Protein AF-A0A2E4EBT2-F1 (afdb_monomer_lite)

Secondary structure (DSSP, 8-state):
--HHHHHHHHHHHHGGGGSSSS---HHHHHHHHHHHHHHHH-S---SSS-HHHHHHHHH--S--HHHHHHHHHTTSEEEEEEEEETTEEEE-----HHHHHHHHHHHHHHHHHHHHS-TTSHHHHHHS--EE-TTT--EEE-HHHHEEEEEEE-TT----GGG----HHHHHHHHHHT-S---HHHHHHHHHHHHHHHHT-

Radius of gyration: 21.08 Å; chains: 1; bounding box: 57×32×61 Å

Sequence (201 aa):
MENTSMEMELQQQISVLKTGATPLNDDDFNTVFELFKERINTRDIEGSLLIPHSLRRHSQLDDVTHIMESLLEHGFIRFEWVFWDNDDAIPFEDLEEEDEVYLVEQMNKSESAVKEYERYTDEYEEHCGRIYHPETGTEGFDPLEHLGKQYYFTDKLKMDLQHVKPTSYDKEQAMRELFPAELMPEVEKRAREIAMERLGL

pLDDT: mean 80.11, std 11.7, range [43.94, 95.25]

Structure (mmCIF, N/CA/C/O backbone):
data_AF-A0A2E4EBT2-F1
#
_entry.id   AF-A0A2E4EBT2-F1
#
loop_
_atom_site.group_PDB
_atom_site.id
_atom_site.type_symbol
_atom_site.label_atom_id
_atom_site.label_alt_id
_atom_site.label_comp_id
_atom_site.label_asym_id
_atom_site.label_entity_id
_atom_site.label_seq_id
_atom_site.pdbx_PDB_ins_code
_atom_site.Cartn_x
_atom_site.Cartn_y
_atom_site.Cartn_z
_atom_site.occupancy
_atom_site.B_iso_or_equiv
_atom_site.auth_seq_id
_atom_site.auth_comp_id
_atom_site.auth_asym_id
_atom_site.auth_atom_id
_atom_site.pdbx_PDB_model_num
ATOM 1 N N . MET A 1 1 ? -6.615 5.075 31.970 1.00 47.34 1 MET A N 1
ATOM 2 C CA . MET A 1 1 ? -6.270 3.640 31.872 1.00 47.34 1 MET A CA 1
ATOM 3 C C . MET A 1 1 ? -6.802 2.989 30.588 1.00 47.34 1 MET A C 1
ATOM 5 O O . MET A 1 1 ? -6.526 1.823 30.378 1.00 47.34 1 MET A O 1
ATOM 9 N N . GLU A 1 2 ? -7.485 3.719 29.694 1.00 53.38 2 GLU A N 1
ATOM 10 C CA . GLU A 1 2 ? -8.094 3.156 28.470 1.00 53.38 2 GLU A CA 1
ATOM 11 C C . GLU A 1 2 ? -7.119 3.015 27.286 1.00 53.38 2 GLU A C 1
ATOM 13 O O . GLU A 1 2 ? -7.247 2.083 26.502 1.00 53.38 2 GLU A O 1
ATOM 18 N N . ASN A 1 3 ? -6.098 3.877 27.189 1.00 58.72 3 ASN A N 1
ATOM 19 C CA . ASN A 1 3 ? -5.157 3.878 26.056 1.00 58.72 3 ASN A CA 1
ATOM 20 C C . ASN A 1 3 ? -4.323 2.581 25.961 1.00 58.72 3 ASN A C 1
ATOM 22 O O . ASN A 1 3 ? -3.985 2.131 24.875 1.00 58.72 3 ASN A O 1
ATOM 26 N N . THR A 1 4 ? -4.045 1.945 27.102 1.00 63.25 4 THR A N 1
ATOM 27 C CA . THR A 1 4 ? -3.249 0.710 27.188 1.00 63.25 4 THR A CA 1
ATOM 28 C C . THR A 1 4 ? -3.999 -0.517 26.657 1.00 63.25 4 THR A C 1
ATOM 30 O O . THR A 1 4 ? -3.367 -1.441 26.159 1.00 63.25 4 THR A O 1
ATOM 33 N N . SER A 1 5 ? -5.338 -0.529 26.730 1.00 75.88 5 SER A N 1
ATOM 34 C CA . SER A 1 5 ? -6.150 -1.652 26.234 1.00 75.88 5 SER A CA 1
ATOM 35 C C . SER A 1 5 ? -6.142 -1.709 24.706 1.00 75.88 5 SER A C 1
ATOM 37 O O . SER A 1 5 ? -5.887 -2.760 24.129 1.00 75.88 5 SER A O 1
ATOM 39 N N . MET A 1 6 ? -6.339 -0.554 24.065 1.00 76.69 6 MET A N 1
ATOM 40 C CA . MET A 1 6 ? -6.307 -0.405 22.608 1.00 76.69 6 MET A CA 1
ATOM 41 C C . MET A 1 6 ? -4.926 -0.745 22.030 1.00 76.69 6 MET A C 1
ATOM 43 O O . MET A 1 6 ? -4.826 -1.448 21.030 1.00 76.69 6 MET A O 1
ATOM 47 N N . GLU A 1 7 ? -3.849 -0.267 22.661 1.00 81.31 7 GLU A N 1
ATOM 48 C CA . GLU A 1 7 ? -2.482 -0.549 22.208 1.00 81.31 7 GLU A CA 1
ATOM 49 C C . GLU A 1 7 ? -2.146 -2.043 22.286 1.00 81.31 7 GLU A C 1
ATOM 51 O O . GLU A 1 7 ? -1.572 -2.584 21.344 1.00 81.31 7 GLU A O 1
ATOM 56 N N . MET A 1 8 ? -2.544 -2.726 23.364 1.00 81.88 8 MET A N 1
ATOM 57 C CA . MET A 1 8 ? -2.362 -4.175 23.486 1.00 81.88 8 MET A CA 1
ATOM 58 C C . MET A 1 8 ? -3.153 -4.955 22.432 1.00 81.88 8 MET A C 1
ATOM 60 O O . MET A 1 8 ? -2.625 -5.899 21.846 1.00 81.88 8 MET A O 1
ATOM 64 N N . GLU A 1 9 ? -4.405 -4.569 22.186 1.00 83.81 9 GLU A N 1
ATOM 65 C CA . GLU A 1 9 ? -5.257 -5.219 21.191 1.00 83.81 9 GLU A CA 1
ATOM 66 C C . GLU A 1 9 ? -4.687 -5.055 19.777 1.00 83.81 9 GLU A C 1
ATOM 68 O O . GLU A 1 9 ? -4.570 -6.034 19.036 1.00 83.81 9 GLU A O 1
ATOM 73 N N . LEU A 1 10 ? -4.239 -3.846 19.430 1.00 85.75 10 LEU A N 1
ATOM 74 C CA . LEU A 1 10 ? -3.582 -3.588 18.155 1.00 85.75 10 LEU A CA 1
ATOM 75 C C . LEU A 1 10 ? -2.286 -4.400 18.019 1.00 85.75 10 LEU A C 1
ATOM 77 O O . LEU A 1 10 ? -2.116 -5.079 17.008 1.00 85.75 10 LEU A O 1
ATOM 81 N N . GLN A 1 11 ? -1.410 -4.398 19.035 1.00 89.06 11 GLN A N 1
ATOM 82 C CA . GLN A 1 11 ? -0.178 -5.205 19.030 1.00 89.06 11 GLN A CA 1
ATOM 83 C C . GLN A 1 11 ? -0.468 -6.687 18.796 1.00 89.06 11 GLN A C 1
ATOM 85 O O . GLN A 1 11 ? 0.248 -7.345 18.040 1.00 89.06 11 GLN A O 1
ATOM 90 N N . GLN A 1 12 ? -1.519 -7.217 19.424 1.00 87.94 12 GLN A N 1
ATOM 91 C CA . GLN A 1 12 ? -1.914 -8.607 19.252 1.00 87.94 12 GLN A CA 1
ATOM 92 C C . GLN A 1 12 ? -2.385 -8.889 17.821 1.00 87.94 12 GLN A C 1
ATOM 94 O O . GLN A 1 12 ? -1.989 -9.904 17.248 1.00 87.94 12 GLN A O 1
ATOM 99 N N . GLN A 1 13 ? -3.176 -7.997 17.223 1.00 87.12 13 GLN A N 1
ATOM 100 C CA . GLN A 1 13 ? -3.674 -8.171 15.857 1.00 87.12 13 GLN A CA 1
ATOM 101 C C . GLN A 1 13 ? -2.565 -8.132 14.809 1.00 87.12 13 GLN A C 1
ATOM 103 O O . GLN A 1 13 ? -2.537 -8.981 13.919 1.00 87.12 13 GLN A O 1
ATOM 108 N N . ILE A 1 14 ? -1.624 -7.194 14.933 1.00 91.25 14 ILE A N 1
ATOM 109 C CA . ILE A 1 14 ? -0.523 -7.071 13.971 1.00 91.25 14 ILE A CA 1
ATOM 110 C C . ILE A 1 14 ? 0.642 -8.025 14.267 1.00 91.25 14 ILE A C 1
ATOM 112 O O . ILE A 1 14 ? 1.557 -8.123 13.458 1.00 91.25 14 ILE A O 1
ATOM 116 N N . SER A 1 15 ? 0.620 -8.765 15.386 1.00 92.38 15 SER A N 1
ATOM 117 C CA . SER A 1 15 ? 1.700 -9.688 15.789 1.00 92.38 15 SER A CA 1
ATOM 118 C C . SER A 1 15 ? 2.066 -10.727 14.723 1.00 92.38 15 SER A C 1
ATOM 120 O O . SER A 1 15 ? 3.213 -11.170 14.665 1.00 92.38 15 SER A O 1
ATOM 122 N N . VAL A 1 16 ? 1.117 -11.064 13.844 1.00 91.25 16 VAL A N 1
ATOM 123 C CA . VAL A 1 16 ? 1.317 -11.962 12.698 1.00 91.25 16 VAL A CA 1
ATOM 124 C C . VAL A 1 16 ? 2.401 -11.471 11.736 1.00 91.25 16 VAL A C 1
ATOM 126 O O . VAL A 1 16 ? 3.077 -12.303 11.139 1.00 91.25 16 VAL A O 1
ATOM 129 N N . LEU A 1 17 ? 2.652 -10.157 11.670 1.00 92.56 17 LEU A N 1
ATOM 130 C CA . LEU A 1 17 ? 3.712 -9.555 10.853 1.00 92.56 17 LEU A CA 1
ATOM 131 C C . LEU A 1 17 ? 5.121 -9.976 11.290 1.00 92.56 17 LEU A C 1
ATOM 133 O O . LEU A 1 17 ? 6.067 -9.832 10.528 1.00 92.56 17 LEU A O 1
ATOM 137 N N . LYS A 1 18 ? 5.293 -10.532 12.496 1.00 92.94 18 LYS A N 1
ATOM 138 C CA . LYS A 1 18 ? 6.572 -11.120 12.940 1.00 92.94 18 LYS A CA 1
ATOM 139 C C . LYS A 1 18 ? 6.800 -12.540 12.403 1.00 92.94 18 LYS A C 1
ATOM 141 O O . LYS A 1 18 ? 7.768 -13.200 12.777 1.00 92.94 18 LYS A O 1
ATOM 146 N N . THR A 1 19 ? 5.887 -13.045 11.578 1.00 90.94 19 THR A N 1
ATOM 147 C CA . THR A 1 19 ? 5.890 -14.403 11.020 1.00 90.94 19 THR A CA 1
ATOM 148 C C . THR A 1 19 ? 5.565 -14.364 9.523 1.00 90.94 19 THR A C 1
ATOM 150 O O . THR A 1 19 ? 5.190 -13.316 9.006 1.00 90.94 19 THR A O 1
ATOM 153 N N . GLY A 1 20 ? 5.688 -15.497 8.827 1.00 89.06 20 GLY A N 1
ATOM 154 C CA . GLY A 1 20 ? 5.394 -15.600 7.392 1.00 89.06 20 GLY A CA 1
ATOM 155 C C . GLY A 1 20 ? 6.644 -15.684 6.517 1.00 89.06 20 GLY A C 1
ATOM 156 O O . GLY A 1 20 ? 7.732 -15.998 7.011 1.00 89.06 20 GLY A O 1
ATOM 157 N N . ALA A 1 21 ? 6.468 -15.448 5.219 1.00 88.94 21 ALA A N 1
ATOM 158 C CA . ALA A 1 21 ? 7.537 -15.405 4.224 1.00 88.94 21 ALA A CA 1
ATOM 159 C C . ALA A 1 21 ? 8.371 -14.119 4.340 1.00 88.94 21 ALA A C 1
ATOM 161 O O . ALA A 1 21 ? 9.585 -14.161 4.135 1.00 88.94 21 ALA A O 1
ATOM 162 N N . THR A 1 22 ? 7.740 -13.014 4.742 1.00 90.12 22 THR A N 1
ATOM 163 C CA . THR A 1 22 ? 8.361 -11.693 4.926 1.00 90.12 22 THR A CA 1
ATOM 164 C C . THR A 1 22 ? 8.169 -11.173 6.362 1.00 90.12 22 THR A C 1
ATOM 166 O O . THR A 1 22 ? 7.411 -10.235 6.615 1.00 90.12 22 THR A O 1
ATOM 169 N N . PRO A 1 23 ? 8.825 -11.786 7.369 1.00 93.75 23 PRO A N 1
ATOM 170 C CA . PRO A 1 23 ? 8.670 -11.370 8.759 1.00 93.75 23 PRO A CA 1
ATOM 171 C C . PRO A 1 23 ? 9.358 -10.023 9.034 1.00 93.75 23 PRO A C 1
ATOM 173 O O . PRO A 1 23 ? 10.476 -9.767 8.577 1.00 93.75 23 PRO A O 1
ATOM 176 N N . LEU A 1 24 ? 8.717 -9.183 9.843 1.00 94.25 24 LEU A N 1
ATOM 177 C CA . LEU A 1 24 ? 9.268 -7.914 10.314 1.00 94.25 24 LEU A CA 1
ATOM 178 C C . LEU A 1 24 ? 10.167 -8.111 11.536 1.00 94.25 24 LEU A C 1
ATOM 180 O O . LEU A 1 24 ? 9.849 -8.879 12.451 1.00 94.25 24 LEU A O 1
ATOM 184 N N . ASN A 1 25 ? 11.275 -7.368 11.569 1.00 93.50 25 ASN A N 1
ATOM 185 C CA . ASN A 1 25 ? 12.066 -7.201 12.786 1.00 93.50 25 ASN A CA 1
ATOM 186 C C . ASN A 1 25 ? 11.331 -6.276 13.782 1.00 93.50 25 ASN A C 1
ATOM 188 O O . ASN A 1 25 ? 10.272 -5.725 13.480 1.00 93.50 25 ASN A O 1
ATOM 192 N N . ASP A 1 26 ? 11.875 -6.116 14.990 1.00 92.94 26 ASP A N 1
ATOM 193 C CA . ASP A 1 26 ? 11.212 -5.325 16.031 1.00 92.94 26 ASP A CA 1
ATOM 194 C C . ASP A 1 26 ? 11.074 -3.832 15.673 1.00 92.94 26 ASP A C 1
ATOM 196 O O . ASP A 1 26 ? 10.065 -3.224 16.028 1.00 92.94 26 ASP A O 1
ATOM 200 N N . ASP A 1 27 ? 12.024 -3.249 14.940 1.00 90.88 27 ASP A N 1
ATOM 201 C CA . ASP A 1 27 ? 11.998 -1.830 14.560 1.00 90.88 27 ASP A CA 1
ATOM 202 C C . ASP A 1 27 ? 10.959 -1.557 13.457 1.00 90.88 27 ASP A C 1
ATOM 204 O O . ASP A 1 27 ? 10.141 -0.636 13.570 1.00 90.88 27 ASP A O 1
ATOM 208 N N . ASP A 1 28 ? 10.915 -2.412 12.436 1.00 92.12 28 ASP A N 1
ATOM 209 C CA . ASP A 1 28 ? 9.912 -2.372 11.367 1.00 92.12 28 ASP A CA 1
ATOM 210 C C . ASP A 1 28 ? 8.509 -2.621 11.927 1.00 92.12 28 ASP A C 1
ATOM 212 O O . ASP A 1 28 ? 7.547 -1.927 11.589 1.00 92.12 28 ASP A O 1
ATOM 216 N N . PHE A 1 29 ? 8.388 -3.576 12.851 1.00 93.62 29 PHE A N 1
ATOM 217 C CA . PHE A 1 29 ? 7.137 -3.848 13.545 1.00 93.62 29 PHE A CA 1
ATOM 218 C C . PHE A 1 29 ? 6.651 -2.631 14.340 1.00 93.62 29 PHE A C 1
ATOM 220 O O . PHE A 1 29 ? 5.472 -2.284 14.276 1.00 93.62 29 PHE A O 1
ATOM 227 N N . ASN A 1 30 ? 7.544 -1.961 15.074 1.00 91.12 30 ASN A N 1
ATOM 228 C CA . ASN A 1 30 ? 7.201 -0.756 15.831 1.00 91.12 30 ASN A CA 1
ATOM 229 C C . ASN A 1 30 ? 6.808 0.406 14.905 1.00 91.12 30 ASN A C 1
ATOM 231 O O . ASN A 1 30 ? 5.867 1.135 15.214 1.00 91.12 30 ASN A O 1
ATOM 235 N N . THR A 1 31 ? 7.462 0.540 13.749 1.00 89.62 31 THR A N 1
ATOM 236 C CA . THR A 1 31 ? 7.084 1.510 12.706 1.00 89.62 31 THR A CA 1
ATOM 237 C C . THR A 1 31 ? 5.648 1.273 12.241 1.00 89.62 31 THR A C 1
ATOM 239 O O . THR A 1 31 ? 4.830 2.194 12.212 1.00 89.62 31 THR A O 1
ATOM 242 N N . VAL A 1 32 ? 5.320 0.024 11.908 1.00 90.06 32 VAL A N 1
ATOM 243 C CA . VAL A 1 32 ? 3.972 -0.362 11.482 1.00 90.06 32 VAL A CA 1
ATOM 244 C C . VAL A 1 32 ? 2.952 -0.125 12.596 1.00 90.06 32 VAL A C 1
ATOM 246 O O . VAL A 1 32 ? 1.864 0.394 12.343 1.00 90.06 32 VAL A O 1
ATOM 249 N N . PHE A 1 33 ? 3.303 -0.456 13.837 1.00 90.19 33 PHE A N 1
ATOM 250 C CA . PHE A 1 33 ? 2.456 -0.210 14.997 1.00 90.19 33 PHE A CA 1
ATOM 251 C C . PHE A 1 33 ? 2.110 1.275 15.157 1.00 90.19 33 PHE A C 1
ATOM 253 O O . PHE A 1 33 ? 0.936 1.611 15.326 1.00 90.19 33 PHE A O 1
ATOM 260 N N . GLU A 1 34 ? 3.095 2.169 15.050 1.00 86.44 34 GLU A N 1
ATOM 261 C CA . GLU A 1 34 ? 2.860 3.613 15.137 1.00 86.44 34 GLU A CA 1
ATOM 262 C C . GLU A 1 34 ? 2.051 4.144 13.946 1.00 86.44 34 GLU A C 1
ATOM 264 O O . GLU A 1 34 ? 1.144 4.952 14.153 1.00 86.44 34 GLU A O 1
ATOM 269 N N . LEU A 1 35 ? 2.266 3.627 12.730 1.00 85.44 35 LEU A N 1
ATOM 270 C CA . LEU A 1 35 ? 1.431 3.959 11.570 1.00 85.44 35 LEU A CA 1
ATOM 271 C C . LEU A 1 35 ? -0.041 3.587 11.800 1.00 85.44 35 LEU A C 1
ATOM 273 O O . LEU A 1 35 ? -0.938 4.394 11.548 1.00 85.44 35 LEU A O 1
ATOM 277 N N . PHE A 1 36 ? -0.315 2.375 12.287 1.00 83.81 36 PHE A N 1
ATOM 278 C CA . PHE A 1 36 ? -1.688 1.949 12.559 1.00 83.81 36 PHE A CA 1
ATOM 279 C C . PHE A 1 36 ? -2.313 2.717 13.724 1.00 83.81 36 PHE A C 1
ATOM 281 O O . PHE A 1 36 ? -3.487 3.086 13.648 1.00 83.81 36 PHE A O 1
ATOM 288 N N . LYS A 1 37 ? -1.536 3.035 14.766 1.00 81.06 37 LYS A N 1
ATOM 289 C CA . LYS A 1 37 ? -1.983 3.943 15.831 1.00 81.06 37 LYS A CA 1
ATOM 290 C C . LYS A 1 37 ? -2.341 5.314 15.279 1.00 81.06 37 LYS A C 1
ATOM 292 O O . LYS A 1 37 ? -3.368 5.863 15.681 1.00 81.06 37 LYS A O 1
ATOM 297 N N . GLU A 1 38 ? -1.529 5.868 14.384 1.00 77.62 38 GLU A N 1
ATOM 298 C CA . GLU A 1 38 ? -1.811 7.146 13.737 1.00 77.62 38 GLU A CA 1
ATOM 299 C C . GLU A 1 38 ? -3.097 7.053 12.914 1.00 77.62 38 GLU A C 1
ATOM 301 O O . GLU A 1 38 ? -3.987 7.872 13.126 1.00 77.62 38 GLU A O 1
ATOM 306 N N . ARG A 1 39 ? -3.266 6.022 12.078 1.00 76.44 39 ARG A N 1
ATOM 307 C CA . ARG A 1 39 ? -4.495 5.786 11.294 1.00 76.44 39 ARG A CA 1
ATOM 308 C C . ARG A 1 39 ? -5.752 5.743 12.157 1.00 76.44 39 ARG A C 1
ATOM 310 O O . ARG A 1 39 ? -6.753 6.346 11.796 1.00 76.44 39 ARG A O 1
ATOM 317 N N . ILE A 1 40 ? -5.703 5.063 13.301 1.00 72.06 40 ILE A N 1
ATOM 318 C CA . ILE A 1 40 ? -6.849 4.967 14.220 1.00 72.06 40 ILE A CA 1
ATOM 319 C C . ILE A 1 40 ? -7.149 6.323 14.886 1.00 72.06 40 ILE A C 1
ATOM 321 O O . ILE A 1 40 ? -8.302 6.625 15.200 1.00 72.06 40 ILE A O 1
ATOM 325 N N . ASN A 1 41 ? -6.124 7.147 15.130 1.00 64.81 41 ASN A N 1
ATOM 326 C CA . ASN A 1 41 ? -6.244 8.373 15.926 1.00 64.81 41 ASN A CA 1
ATOM 327 C C . ASN A 1 41 ? -6.323 9.678 15.117 1.00 64.81 41 ASN A C 1
ATOM 329 O O . ASN A 1 41 ? -6.694 10.707 15.693 1.00 64.81 41 ASN A O 1
ATOM 333 N N . THR A 1 42 ? -5.956 9.678 13.836 1.00 60.22 42 THR A N 1
ATOM 334 C CA . THR A 1 42 ? -5.896 10.882 12.995 1.00 60.22 42 THR A CA 1
ATOM 335 C C . THR A 1 42 ? -7.079 10.990 12.040 1.00 60.22 42 THR A C 1
ATOM 337 O O . THR A 1 42 ? -7.684 10.007 11.628 1.00 60.22 42 THR A O 1
ATOM 340 N N . ARG A 1 43 ? -7.437 12.245 11.742 1.00 50.12 43 ARG A N 1
ATOM 341 C CA . ARG A 1 43 ? -8.635 12.657 11.000 1.00 50.12 43 ARG A CA 1
ATOM 342 C C . ARG A 1 43 ? -8.482 12.602 9.472 1.00 50.12 43 ARG A C 1
ATOM 344 O O . ARG A 1 43 ? -9.485 12.796 8.804 1.00 50.12 43 ARG A O 1
ATOM 351 N N . ASP A 1 44 ? -7.276 12.339 8.953 1.00 43.94 44 ASP A N 1
ATOM 352 C CA . ASP A 1 44 ? -6.890 12.712 7.579 1.00 43.94 44 ASP A CA 1
ATOM 353 C C . ASP A 1 44 ? -6.141 11.621 6.782 1.00 43.94 44 ASP A C 1
ATOM 355 O O . ASP A 1 44 ? -5.611 11.916 5.715 1.00 43.94 44 ASP A O 1
ATOM 359 N N . ILE A 1 45 ? -6.073 10.359 7.233 1.00 51.34 45 ILE A N 1
ATOM 360 C CA . ILE A 1 45 ? -5.523 9.277 6.381 1.00 51.34 45 ILE A CA 1
ATOM 361 C C . ILE A 1 45 ? -6.627 8.740 5.456 1.00 51.34 45 ILE A C 1
ATOM 363 O O . ILE A 1 45 ? -6.946 7.553 5.450 1.00 51.34 45 ILE A O 1
ATOM 367 N N . GLU A 1 46 ? -7.256 9.638 4.699 1.00 45.78 46 GLU A N 1
ATOM 368 C CA . GLU A 1 46 ? -8.023 9.279 3.506 1.00 45.78 46 GLU A CA 1
ATOM 369 C C . GLU A 1 46 ? -7.038 9.031 2.346 1.00 45.78 46 GLU A C 1
ATOM 371 O O . GLU A 1 46 ? -6.056 9.751 2.189 1.00 45.78 46 GLU A O 1
ATOM 376 N N . GLY A 1 47 ? -7.279 8.006 1.520 1.00 48.81 47 GLY A N 1
ATOM 377 C CA . GLY A 1 47 ? -6.742 7.970 0.150 1.00 48.81 47 GLY A CA 1
ATOM 378 C C . GLY A 1 47 ? -5.218 7.835 -0.032 1.00 48.81 47 GLY A C 1
ATOM 379 O O . GLY A 1 47 ? -4.638 8.497 -0.877 1.00 48.81 47 GLY A O 1
ATOM 380 N N . SER A 1 48 ? -4.545 6.982 0.741 1.00 50.69 48 SER A N 1
ATOM 381 C CA . SER A 1 48 ? -3.760 5.846 0.210 1.00 50.69 48 SER A CA 1
ATOM 382 C C . SER A 1 48 ? -2.634 6.018 -0.864 1.00 50.69 48 SER A C 1
ATOM 384 O O . SER A 1 48 ? -2.030 5.027 -1.276 1.00 50.69 48 SER A O 1
ATOM 386 N N . LEU A 1 49 ? -2.209 7.228 -1.238 1.00 47.62 49 LEU A N 1
ATOM 387 C CA . LEU A 1 49 ? -0.923 7.438 -1.946 1.00 47.62 49 LEU A CA 1
ATOM 388 C C . LEU A 1 49 ? 0.279 7.518 -0.991 1.00 47.62 49 LEU A C 1
ATOM 390 O O . LEU A 1 49 ? 1.437 7.507 -1.409 1.00 47.62 49 LEU A O 1
ATOM 394 N N . LEU A 1 50 ? 0.016 7.580 0.316 1.00 62.72 50 LEU A N 1
ATOM 395 C CA . LEU A 1 50 ? 1.031 7.881 1.317 1.00 62.72 50 LEU A CA 1
ATOM 396 C C . LEU A 1 50 ? 1.425 6.697 2.198 1.00 62.72 50 LEU A C 1
ATOM 398 O O . LEU A 1 50 ? 2.255 6.914 3.061 1.00 62.72 50 LEU A O 1
ATOM 402 N N . ILE A 1 51 ? 0.925 5.463 2.028 1.00 78.19 51 ILE A N 1
ATOM 403 C CA . ILE A 1 51 ? 1.345 4.358 2.926 1.00 78.19 51 ILE A CA 1
ATOM 404 C C . ILE A 1 51 ? 2.874 4.167 2.891 1.00 78.19 51 ILE A C 1
ATOM 406 O O . ILE A 1 51 ? 3.493 4.266 3.954 1.00 78.19 51 ILE A O 1
ATOM 410 N N . PRO A 1 52 ? 3.527 4.035 1.715 1.00 80.88 52 PRO A N 1
ATOM 411 C CA . PRO A 1 52 ? 4.987 4.004 1.661 1.00 80.88 52 PRO A CA 1
ATOM 412 C C . PRO A 1 52 ? 5.628 5.289 2.203 1.00 80.88 52 PRO A C 1
ATOM 414 O O . PRO A 1 52 ? 6.637 5.234 2.895 1.00 80.88 52 PRO A O 1
ATOM 417 N N . HIS A 1 53 ? 5.049 6.462 1.927 1.00 80.00 53 HIS A N 1
ATOM 418 C CA . HIS A 1 53 ? 5.579 7.740 2.413 1.00 80.00 53 HIS A CA 1
ATOM 419 C C . HIS A 1 53 ? 5.536 7.860 3.947 1.00 80.00 53 HIS A C 1
ATOM 421 O O . HIS A 1 53 ? 6.525 8.245 4.565 1.00 80.00 53 HIS A O 1
ATOM 427 N N . SER A 1 54 ? 4.417 7.497 4.566 1.00 79.81 54 SER A N 1
ATOM 428 C CA . SER A 1 54 ? 4.215 7.486 6.009 1.00 79.81 54 SER A CA 1
ATOM 429 C C . SER A 1 54 ? 5.116 6.454 6.670 1.00 79.81 54 SER A C 1
ATOM 431 O O . SER A 1 54 ? 5.728 6.769 7.685 1.00 79.81 54 SER A O 1
ATOM 433 N N . LEU A 1 55 ? 5.277 5.268 6.073 1.00 83.88 55 LEU A N 1
ATOM 434 C CA . LEU A 1 55 ? 6.252 4.287 6.550 1.00 83.88 55 LEU A CA 1
ATOM 435 C C . LEU A 1 55 ? 7.665 4.867 6.546 1.00 83.88 55 LEU A C 1
ATOM 437 O O . LEU A 1 55 ? 8.303 4.841 7.589 1.00 83.88 55 LEU A O 1
ATOM 441 N N . ARG A 1 56 ? 8.115 5.475 5.439 1.00 83.31 56 ARG A N 1
ATOM 442 C CA . ARG A 1 56 ? 9.433 6.135 5.366 1.00 83.31 56 ARG A CA 1
ATOM 443 C C . ARG A 1 56 ? 9.592 7.232 6.417 1.00 83.31 56 ARG A C 1
ATOM 445 O O . ARG A 1 56 ? 10.644 7.366 7.036 1.00 83.31 56 ARG A O 1
ATOM 452 N N . ARG A 1 57 ? 8.535 8.011 6.660 1.00 80.75 57 ARG A N 1
ATOM 453 C CA . ARG A 1 57 ? 8.527 9.062 7.687 1.00 80.75 57 ARG A CA 1
ATOM 454 C C . ARG A 1 57 ? 8.673 8.492 9.102 1.00 80.75 57 ARG A C 1
ATOM 456 O O . ARG A 1 57 ? 9.362 9.105 9.915 1.00 80.75 57 ARG A O 1
ATOM 463 N N . HIS A 1 58 ? 8.029 7.361 9.394 1.00 77.50 58 HIS A N 1
ATOM 464 C CA . HIS A 1 58 ? 8.081 6.704 10.706 1.00 77.50 58 HIS A CA 1
ATOM 465 C C . HIS A 1 58 ? 9.375 5.912 10.922 1.00 77.50 58 HIS A C 1
ATOM 467 O O . HIS A 1 58 ? 9.922 5.955 12.021 1.00 77.50 58 HIS A O 1
ATOM 473 N N . SER A 1 59 ? 9.893 5.239 9.891 1.00 77.94 59 SER A N 1
ATOM 474 C CA . SER A 1 59 ? 11.093 4.396 9.985 1.00 77.94 59 SER A CA 1
ATOM 475 C C . SER A 1 59 ? 12.403 5.147 9.748 1.00 77.94 59 SER A C 1
ATOM 477 O O . SER A 1 59 ? 13.463 4.635 10.094 1.00 77.94 59 SER A O 1
ATOM 479 N N . GLN A 1 60 ? 12.355 6.344 9.147 1.00 74.44 60 GLN A N 1
ATOM 480 C CA . GLN 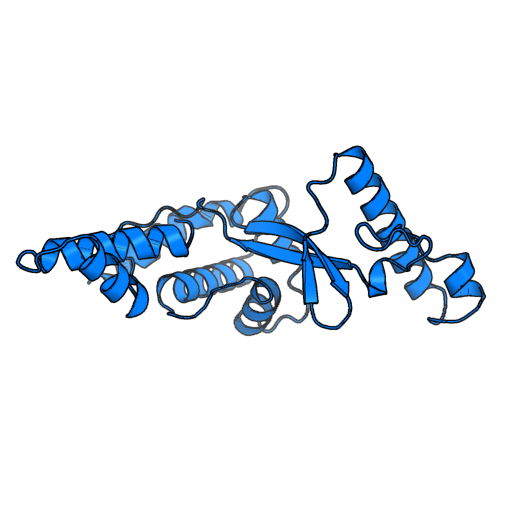A 1 60 ? 13.527 7.047 8.597 1.00 74.44 60 GLN A CA 1
ATOM 481 C C . GLN A 1 60 ? 14.306 6.222 7.555 1.00 74.44 60 GLN A C 1
ATOM 483 O O . GLN A 1 60 ? 15.470 6.513 7.282 1.00 74.44 60 GLN A O 1
ATOM 488 N N . LEU A 1 61 ? 13.678 5.195 6.976 1.00 75.94 61 LEU A N 1
ATOM 489 C CA . LEU A 1 61 ? 14.241 4.401 5.888 1.00 75.94 61 LEU A CA 1
ATOM 490 C C . LEU A 1 61 ? 13.808 4.989 4.549 1.00 75.94 61 LEU A C 1
ATOM 492 O O . LEU A 1 61 ? 12.656 5.389 4.392 1.00 75.94 61 LEU A O 1
ATOM 496 N N . ASP A 1 62 ? 14.708 4.987 3.568 1.00 75.31 62 ASP A N 1
ATOM 497 C CA . ASP A 1 62 ? 14.374 5.357 2.187 1.00 75.31 62 ASP A CA 1
ATOM 498 C C . ASP A 1 62 ? 13.676 4.207 1.442 1.00 75.31 62 ASP A C 1
ATOM 500 O O . ASP A 1 62 ? 12.837 4.440 0.568 1.00 75.31 62 ASP A O 1
ATOM 504 N N . ASP A 1 63 ? 13.974 2.963 1.827 1.00 83.88 63 ASP A N 1
ATOM 505 C CA . ASP A 1 63 ? 13.363 1.752 1.288 1.00 83.88 63 ASP A CA 1
ATOM 506 C C . ASP A 1 63 ? 12.488 1.073 2.349 1.00 83.88 63 ASP A C 1
ATOM 508 O O . ASP A 1 63 ? 12.949 0.715 3.432 1.00 83.88 63 ASP A O 1
ATOM 512 N N . VAL A 1 64 ? 11.205 0.913 2.027 1.00 88.56 64 VAL A N 1
ATOM 513 C CA . VAL A 1 64 ? 10.190 0.265 2.874 1.00 88.56 64 VAL A CA 1
ATOM 514 C C . VAL A 1 64 ? 9.556 -0.936 2.176 1.00 88.56 64 VAL A C 1
ATOM 516 O O . VAL A 1 64 ? 8.516 -1.421 2.618 1.00 88.56 64 VAL A O 1
ATOM 519 N N . THR A 1 65 ? 10.164 -1.421 1.089 1.00 88.19 65 THR A N 1
ATOM 520 C CA . THR A 1 65 ? 9.627 -2.505 0.253 1.00 88.19 65 THR A CA 1
ATOM 521 C C . THR A 1 65 ? 9.342 -3.754 1.080 1.00 88.19 65 THR A C 1
ATOM 523 O O . THR A 1 65 ? 8.225 -4.258 1.045 1.00 88.19 65 THR A O 1
ATOM 526 N N . HIS A 1 66 ? 10.284 -4.165 1.936 1.00 90.06 66 HIS A N 1
ATOM 527 C CA . HIS A 1 66 ? 10.108 -5.309 2.844 1.00 90.06 66 HIS A CA 1
ATOM 528 C C . HIS A 1 66 ? 8.887 -5.160 3.770 1.00 90.06 66 HIS A C 1
ATOM 530 O O . HIS A 1 66 ? 8.132 -6.106 3.986 1.00 90.06 66 HIS A O 1
ATOM 536 N N . ILE A 1 67 ? 8.647 -3.951 4.294 1.00 92.44 67 ILE A N 1
ATOM 537 C CA . ILE A 1 67 ? 7.486 -3.677 5.153 1.00 92.44 67 ILE A CA 1
ATOM 538 C C . ILE A 1 67 ? 6.188 -3.789 4.346 1.00 92.44 67 ILE A C 1
ATOM 540 O O . ILE A 1 67 ? 5.213 -4.380 4.813 1.00 92.44 67 ILE A O 1
ATOM 544 N N . MET A 1 68 ? 6.180 -3.237 3.131 1.00 91.62 68 MET A N 1
ATOM 545 C CA . MET A 1 68 ? 5.029 -3.289 2.229 1.00 91.62 68 MET A CA 1
ATOM 546 C C . MET A 1 68 ? 4.678 -4.728 1.842 1.00 91.62 68 MET A C 1
ATOM 548 O O . MET A 1 68 ? 3.505 -5.092 1.884 1.00 91.62 68 MET A O 1
ATOM 552 N N . GLU A 1 69 ? 5.677 -5.551 1.522 1.00 91.94 69 GLU A N 1
ATOM 553 C CA . GLU A 1 69 ? 5.494 -6.972 1.207 1.00 91.94 69 GLU A CA 1
ATOM 554 C C . GLU A 1 69 ? 4.866 -7.733 2.377 1.00 91.94 69 GLU A C 1
ATOM 556 O O . GLU A 1 69 ? 3.892 -8.456 2.174 1.00 91.94 69 GLU A O 1
ATOM 561 N N . SER A 1 70 ? 5.323 -7.488 3.608 1.00 92.62 70 SER A N 1
ATOM 562 C CA . SER A 1 70 ? 4.733 -8.099 4.806 1.00 92.62 70 SER A CA 1
ATOM 563 C C . SER A 1 70 ? 3.274 -7.691 5.017 1.00 92.62 70 SER A C 1
ATOM 565 O O . SER A 1 70 ? 2.404 -8.523 5.290 1.00 92.62 70 SER A O 1
ATOM 567 N N . LEU A 1 71 ? 2.964 -6.404 4.844 1.00 92.00 71 LEU A N 1
ATOM 568 C CA . LEU A 1 71 ? 1.593 -5.907 4.966 1.00 92.00 71 LEU A CA 1
ATOM 569 C C . LEU A 1 71 ? 0.661 -6.497 3.894 1.00 92.00 71 LEU A C 1
ATOM 571 O O . LEU A 1 71 ? -0.509 -6.749 4.199 1.00 92.00 71 LEU A O 1
ATOM 575 N N . LEU A 1 72 ? 1.165 -6.725 2.677 1.00 90.94 72 LEU A N 1
ATOM 576 C CA . LEU A 1 72 ? 0.440 -7.381 1.583 1.00 90.94 72 LEU A CA 1
ATOM 577 C C . LEU A 1 72 ? 0.253 -8.879 1.832 1.00 90.94 72 LEU A C 1
ATOM 579 O O . LEU A 1 72 ? -0.866 -9.370 1.716 1.00 90.94 72 LEU A O 1
ATOM 583 N N . GLU A 1 73 ? 1.317 -9.592 2.216 1.00 90.44 73 GLU A N 1
ATOM 584 C CA . GLU A 1 73 ? 1.287 -11.028 2.532 1.00 90.44 73 GLU A CA 1
ATOM 585 C C . GLU A 1 73 ? 0.207 -11.320 3.574 1.00 90.44 73 GLU A C 1
ATOM 587 O O . GLU A 1 73 ? -0.604 -12.239 3.441 1.00 90.44 73 GLU A O 1
ATOM 592 N N . HIS A 1 74 ? 0.171 -10.488 4.611 1.00 90.00 74 HIS A N 1
ATOM 593 C CA . HIS A 1 74 ? -0.803 -10.604 5.679 1.00 90.00 74 HIS A CA 1
ATOM 594 C C . HIS A 1 74 ? -2.097 -9.852 5.376 1.00 90.00 74 HIS A C 1
ATOM 596 O O . HIS A 1 74 ? -2.935 -9.773 6.260 1.00 90.00 74 HIS A O 1
ATOM 602 N N . GLY A 1 75 ? -2.321 -9.316 4.180 1.00 86.62 75 GLY A N 1
ATOM 603 C CA . GLY A 1 75 ? -3.598 -8.723 3.774 1.00 86.62 75 GLY A CA 1
ATOM 604 C C . GLY A 1 75 ? -4.079 -7.563 4.649 1.00 86.62 75 GLY A C 1
ATOM 605 O O . GLY A 1 75 ? -5.284 -7.378 4.792 1.00 86.62 75 GLY A O 1
ATOM 606 N N . PHE A 1 76 ? -3.170 -6.814 5.279 1.00 87.12 76 PHE A N 1
ATOM 607 C CA . PHE A 1 76 ? -3.494 -5.557 5.969 1.00 87.12 76 PHE A CA 1
ATOM 608 C C . PHE A 1 76 ? -3.623 -4.382 5.002 1.00 87.12 76 PHE A C 1
ATOM 610 O O . PHE A 1 76 ? -4.275 -3.378 5.307 1.00 87.12 76 PHE A O 1
ATOM 617 N N . ILE A 1 77 ? -2.982 -4.512 3.846 1.00 86.88 77 ILE A N 1
ATOM 618 C CA . ILE A 1 77 ? -3.137 -3.617 2.713 1.00 86.88 77 ILE A CA 1
ATOM 619 C C . ILE A 1 77 ? -3.393 -4.442 1.453 1.00 86.88 77 ILE A C 1
ATOM 621 O O . ILE A 1 77 ? -3.065 -5.625 1.388 1.00 86.88 77 ILE A O 1
ATOM 625 N N . ARG A 1 78 ? -3.966 -3.787 0.455 1.00 85.12 78 ARG A N 1
ATOM 626 C CA . ARG A 1 78 ? -4.067 -4.234 -0.934 1.00 85.12 78 ARG A CA 1
ATOM 627 C C . ARG A 1 78 ? -3.480 -3.144 -1.823 1.00 85.12 78 ARG A C 1
ATOM 629 O O . ARG A 1 78 ? -3.329 -2.010 -1.366 1.00 85.12 78 ARG A O 1
ATOM 636 N N . PHE A 1 79 ? -3.162 -3.453 -3.069 1.00 84.62 79 PHE A N 1
ATOM 637 C CA . PHE A 1 79 ? -2.827 -2.425 -4.047 1.00 84.62 79 PHE A CA 1
ATOM 638 C C . PHE A 1 79 ? -3.705 -2.554 -5.280 1.00 84.62 79 PHE A C 1
ATOM 640 O O . PHE A 1 79 ? -4.220 -3.631 -5.567 1.00 84.62 79 PHE A O 1
ATOM 647 N N . GLU A 1 80 ? -3.856 -1.441 -5.978 1.00 81.25 80 GLU A N 1
ATOM 648 C CA . GLU A 1 80 ? -4.400 -1.380 -7.327 1.00 81.25 80 GLU A CA 1
ATOM 649 C C . GLU A 1 80 ? -3.313 -0.774 -8.217 1.00 81.25 80 GLU A C 1
ATOM 651 O O . GLU A 1 80 ? -2.536 0.088 -7.779 1.00 81.25 80 GLU A O 1
ATOM 656 N N . TRP A 1 81 ? -3.214 -1.262 -9.449 1.00 81.19 81 TRP A N 1
ATOM 657 C CA . TRP A 1 81 ? -2.413 -0.589 -10.460 1.00 81.19 81 TRP A CA 1
ATOM 658 C C . TRP A 1 81 ? -3.143 0.684 -10.875 1.00 81.19 81 TRP A C 1
ATOM 660 O O . TRP A 1 81 ? -4.357 0.676 -11.058 1.00 81.19 81 TRP A O 1
ATOM 670 N N . VAL A 1 82 ? -2.411 1.784 -10.995 1.00 80.62 82 VAL A N 1
ATOM 671 C CA . VAL A 1 82 ? -2.954 3.067 -11.438 1.00 80.62 82 VAL A CA 1
ATOM 672 C C . VAL A 1 82 ? -2.132 3.598 -12.595 1.00 80.62 82 VAL A C 1
ATOM 674 O O . VAL A 1 82 ? -0.901 3.510 -12.581 1.00 80.62 82 VAL A O 1
ATOM 677 N N . PHE A 1 83 ? -2.826 4.147 -13.583 1.00 80.62 83 PHE A N 1
ATOM 678 C CA . PHE A 1 83 ? -2.236 4.900 -14.671 1.00 80.62 83 PHE A CA 1
ATOM 679 C C . PHE A 1 83 ? -2.163 6.378 -14.278 1.00 80.62 83 PHE A C 1
ATOM 681 O O . PHE A 1 83 ? -3.153 6.959 -13.835 1.00 80.62 83 PHE A O 1
ATOM 688 N N . TRP A 1 84 ? -0.984 6.969 -14.422 1.00 73.94 84 TRP A N 1
ATOM 689 C CA . TRP A 1 84 ? -0.730 8.388 -14.234 1.00 73.94 84 TRP A CA 1
ATOM 690 C C . TRP A 1 84 ? -0.834 9.072 -15.596 1.00 73.94 84 TRP A C 1
ATOM 692 O O . TRP A 1 84 ? 0.105 9.019 -16.395 1.00 73.94 84 TRP A O 1
ATOM 702 N N . ASP A 1 85 ? -1.976 9.706 -15.860 1.00 67.56 85 ASP A N 1
ATOM 703 C CA . ASP A 1 85 ? -2.162 10.554 -17.039 1.00 67.56 85 ASP A CA 1
ATOM 704 C C . ASP A 1 85 ? -2.577 11.963 -16.610 1.00 67.56 85 ASP A C 1
ATOM 706 O O . ASP A 1 85 ? -3.532 12.137 -15.862 1.00 67.56 85 ASP A O 1
ATOM 710 N N . ASN A 1 86 ? -1.853 12.978 -17.089 1.00 59.75 86 ASN A N 1
ATOM 711 C CA . ASN A 1 86 ? -2.191 14.398 -16.916 1.00 59.75 86 ASN A CA 1
ATOM 712 C C . ASN A 1 86 ? -2.612 14.815 -15.486 1.00 59.75 86 ASN A C 1
ATOM 714 O O . ASN A 1 86 ? -3.597 15.528 -15.318 1.00 59.75 86 ASN A O 1
ATOM 718 N N . ASP A 1 87 ? -1.835 14.405 -14.477 1.00 63.50 87 ASP A N 1
ATOM 719 C CA . ASP A 1 87 ? -2.046 14.655 -13.037 1.00 63.50 87 ASP A CA 1
ATOM 720 C C . ASP A 1 87 ? -3.195 13.869 -12.369 1.00 63.50 87 ASP A C 1
ATOM 722 O O . ASP A 1 87 ? -3.355 13.959 -11.147 1.00 63.50 87 ASP A O 1
ATOM 726 N N . ASP A 1 88 ? -3.931 13.044 -13.117 1.00 63.97 88 ASP A N 1
ATOM 727 C CA . ASP A 1 88 ? -4.963 12.157 -12.585 1.00 63.97 88 ASP A CA 1
ATOM 728 C C . ASP A 1 88 ? -4.432 10.719 -12.427 1.00 63.97 88 ASP A C 1
ATOM 730 O O . ASP A 1 88 ? -3.697 10.191 -13.265 1.00 63.97 88 ASP A O 1
ATOM 734 N N . ALA A 1 89 ? -4.805 10.081 -11.312 1.00 68.50 89 ALA A N 1
ATOM 735 C CA . ALA A 1 89 ? -4.550 8.666 -11.058 1.00 68.50 89 ALA A CA 1
ATOM 736 C C . ALA A 1 89 ? -5.806 7.870 -11.411 1.00 68.50 89 ALA A C 1
ATOM 738 O O . ALA A 1 89 ? -6.830 7.965 -10.727 1.00 68.50 89 ALA A O 1
ATOM 739 N N . ILE A 1 90 ? -5.718 7.094 -12.484 1.00 70.38 90 ILE A N 1
ATOM 740 C CA . ILE A 1 90 ? -6.833 6.318 -13.015 1.00 70.38 90 ILE A CA 1
ATOM 741 C C . ILE A 1 90 ? -6.602 4.851 -12.656 1.00 70.38 90 ILE A C 1
ATOM 743 O O . ILE A 1 90 ? -5.551 4.316 -13.014 1.00 70.38 90 ILE A O 1
ATOM 747 N N . PRO A 1 91 ? -7.535 4.180 -11.955 1.00 68.38 91 PRO A N 1
ATOM 748 C CA . PRO A 1 91 ? -7.432 2.749 -11.712 1.00 68.38 91 PRO A CA 1
ATOM 749 C C . PRO A 1 91 ? -7.262 2.005 -13.033 1.00 68.38 91 PRO A C 1
ATOM 751 O O . PRO A 1 91 ? -8.070 2.138 -13.951 1.00 68.38 91 PRO A O 1
ATOM 754 N N . PHE A 1 92 ? -6.192 1.230 -13.125 1.00 69.44 92 PHE A N 1
ATOM 755 C CA . PHE A 1 92 ? -6.043 0.241 -14.174 1.00 69.44 92 PHE A CA 1
ATOM 756 C C . PHE A 1 92 ? -7.044 -0.872 -13.835 1.00 69.44 92 PHE A C 1
ATOM 758 O O . PHE A 1 92 ? -7.010 -1.365 -12.708 1.00 69.44 92 PHE A O 1
ATOM 765 N N . GLU A 1 93 ? -7.987 -1.150 -14.747 1.00 64.06 93 GLU A N 1
ATOM 766 C CA . GLU A 1 93 ? -9.156 -2.029 -14.539 1.00 64.06 93 GLU A CA 1
ATOM 767 C C . GLU A 1 93 ? -8.814 -3.362 -13.848 1.00 64.06 93 GLU A C 1
ATOM 769 O O . GLU A 1 93 ? -7.656 -3.769 -13.831 1.00 64.06 93 GLU A O 1
ATOM 774 N N . ASP A 1 94 ? -9.832 -4.051 -13.307 1.00 59.34 94 ASP A N 1
ATOM 775 C CA . ASP A 1 94 ? -9.718 -5.398 -12.723 1.00 59.34 94 ASP A CA 1
ATOM 776 C C . ASP A 1 94 ? -9.035 -6.362 -13.714 1.00 59.34 94 ASP A C 1
ATOM 778 O O . ASP A 1 94 ? -9.693 -6.992 -14.544 1.00 59.34 94 ASP A O 1
ATOM 782 N N . LEU A 1 95 ? -7.703 -6.445 -13.648 1.00 65.62 95 LEU A N 1
ATOM 783 C CA . LEU A 1 95 ? -6.915 -7.256 -14.563 1.00 65.62 95 LEU A CA 1
ATOM 784 C C . LEU A 1 95 ? -7.195 -8.728 -14.318 1.00 65.62 95 LEU A C 1
ATOM 786 O O . LEU A 1 95 ? -7.204 -9.199 -13.176 1.00 65.62 95 LEU A O 1
ATOM 790 N N . GLU A 1 96 ? -7.357 -9.472 -15.406 1.00 75.38 96 GLU A N 1
ATOM 791 C CA . GLU A 1 96 ? -7.270 -10.919 -15.328 1.00 75.38 96 GLU A CA 1
ATOM 792 C C . GLU A 1 96 ? -5.830 -11.322 -14.961 1.00 75.38 96 GLU A C 1
ATOM 794 O O . GLU A 1 96 ? -4.867 -10.598 -15.223 1.00 75.38 96 GLU A O 1
ATOM 799 N N . GLU A 1 97 ? -5.663 -12.499 -14.352 1.00 76.56 97 GLU A N 1
ATOM 800 C CA . GLU A 1 97 ? -4.353 -12.990 -13.893 1.00 76.56 97 GLU A CA 1
ATOM 801 C C . GLU A 1 97 ? -3.307 -13.001 -15.027 1.00 76.56 97 GLU A C 1
ATOM 803 O O . GLU A 1 97 ? -2.136 -12.696 -14.805 1.00 76.56 97 GLU A O 1
ATOM 808 N N . GLU A 1 98 ? -3.727 -13.296 -16.261 1.00 77.81 98 GLU A N 1
ATOM 809 C CA . GLU A 1 98 ? -2.852 -13.288 -17.440 1.00 77.81 98 GLU A CA 1
ATOM 810 C C . GLU A 1 98 ? -2.357 -11.875 -17.797 1.00 77.81 98 GLU A C 1
ATOM 812 O O . GLU A 1 98 ? -1.179 -11.701 -18.132 1.00 77.81 98 GLU A O 1
ATOM 817 N N . ASP A 1 99 ? -3.216 -10.863 -17.665 1.00 79.69 99 ASP A N 1
ATOM 818 C CA . ASP A 1 99 ? -2.875 -9.468 -17.946 1.00 79.69 99 ASP A CA 1
ATOM 819 C C . ASP A 1 99 ? -1.962 -8.886 -16.860 1.00 79.69 99 ASP A C 1
ATOM 821 O O . ASP A 1 99 ? -1.029 -8.139 -17.168 1.00 79.69 99 ASP A O 1
ATOM 825 N N . GLU A 1 100 ? -2.162 -9.271 -15.594 1.00 80.56 100 GLU A N 1
ATOM 826 C CA . GLU A 1 100 ? -1.257 -8.893 -14.503 1.00 80.56 100 GLU A CA 1
ATOM 827 C C . GLU A 1 100 ? 0.146 -9.481 -14.719 1.00 80.56 100 GLU A C 1
ATOM 829 O O . GLU A 1 100 ? 1.147 -8.771 -14.581 1.00 80.56 100 GLU A O 1
ATOM 834 N N . VAL A 1 101 ? 0.239 -10.754 -15.116 1.00 84.00 101 VAL A N 1
ATOM 835 C CA . VAL A 1 101 ? 1.526 -11.399 -15.425 1.00 84.00 101 VAL A CA 1
ATOM 836 C C . VAL A 1 101 ? 2.228 -10.689 -16.582 1.00 84.00 101 VAL A C 1
ATOM 838 O O . VAL A 1 101 ? 3.427 -10.403 -16.483 1.00 84.00 101 VAL A O 1
ATOM 841 N N . TYR A 1 102 ? 1.497 -10.362 -17.651 1.00 87.06 102 TYR A N 1
ATOM 842 C CA . TYR A 1 102 ? 2.040 -9.595 -18.771 1.00 87.06 102 TYR A CA 1
ATOM 843 C C . TYR A 1 102 ? 2.554 -8.225 -18.317 1.00 87.06 102 TYR A C 1
ATOM 845 O O . TYR A 1 102 ? 3.677 -7.839 -18.654 1.00 87.06 102 TYR A O 1
ATOM 853 N N . LEU A 1 103 ? 1.769 -7.504 -17.516 1.00 87.25 103 LEU A N 1
ATOM 854 C CA . LEU A 1 103 ? 2.129 -6.182 -17.017 1.00 87.25 103 LEU A CA 1
ATOM 855 C C . LEU A 1 103 ? 3.411 -6.218 -16.179 1.00 87.25 103 LEU A C 1
ATOM 857 O O . LEU A 1 103 ? 4.324 -5.417 -16.396 1.00 87.25 103 LEU A O 1
ATOM 861 N N . VAL A 1 104 ? 3.506 -7.178 -15.259 1.00 87.62 104 VAL A N 1
ATOM 862 C CA . VAL A 1 104 ? 4.698 -7.391 -14.430 1.00 87.62 104 VAL A CA 1
ATOM 863 C C . VAL A 1 104 ? 5.913 -7.738 -15.297 1.00 87.62 104 VAL A C 1
ATOM 865 O O . VAL A 1 104 ? 7.010 -7.242 -15.040 1.00 87.62 104 VAL A O 1
ATOM 868 N N . GLU A 1 105 ? 5.748 -8.535 -16.355 1.00 91.44 105 GLU A N 1
ATOM 869 C CA . GLU A 1 105 ? 6.830 -8.823 -17.302 1.00 91.44 105 GLU A CA 1
ATOM 870 C C . GLU A 1 105 ? 7.330 -7.551 -18.007 1.00 91.44 105 GLU A C 1
ATOM 872 O O . GLU A 1 105 ? 8.541 -7.334 -18.094 1.00 91.44 105 GLU A O 1
ATOM 877 N N . GLN A 1 106 ? 6.424 -6.694 -18.489 1.00 93.06 106 GLN A N 1
ATOM 878 C CA . GLN A 1 106 ? 6.802 -5.440 -19.151 1.00 93.06 106 GLN A CA 1
ATOM 879 C C . GLN A 1 106 ? 7.476 -4.465 -18.179 1.00 93.06 106 GLN A C 1
ATOM 881 O O . GLN A 1 106 ? 8.504 -3.884 -18.520 1.00 93.06 106 GLN A O 1
ATOM 886 N N . MET A 1 107 ? 6.972 -4.348 -16.948 1.00 91.19 107 MET A N 1
ATOM 887 C CA . MET A 1 107 ? 7.630 -3.579 -15.886 1.00 91.19 107 MET A CA 1
ATOM 888 C C . MET A 1 107 ? 9.066 -4.062 -15.655 1.00 91.19 107 MET A C 1
ATOM 890 O O . MET A 1 107 ? 10.001 -3.264 -15.686 1.00 91.19 107 MET A O 1
ATOM 894 N N . ASN A 1 108 ? 9.268 -5.377 -15.526 1.00 92.69 108 ASN A N 1
ATOM 895 C CA . ASN A 1 108 ? 10.597 -5.962 -15.328 1.00 92.69 108 ASN A CA 1
ATOM 896 C C . ASN A 1 108 ? 11.549 -5.701 -16.510 1.00 92.69 108 ASN A C 1
ATOM 898 O O . ASN A 1 108 ? 12.756 -5.533 -16.299 1.00 92.69 108 ASN A O 1
ATOM 902 N N . LYS A 1 109 ? 11.036 -5.657 -17.750 1.00 94.62 109 LYS A N 1
ATOM 903 C CA . LYS A 1 109 ? 11.829 -5.271 -18.932 1.00 94.62 109 LYS A CA 1
ATOM 904 C C . LYS A 1 109 ? 12.318 -3.834 -18.813 1.00 94.62 109 LYS A C 1
ATOM 906 O O . LYS A 1 109 ? 13.520 -3.606 -18.922 1.00 94.62 109 LYS A O 1
ATOM 911 N N . SER A 1 110 ? 11.426 -2.893 -18.512 1.00 93.56 110 SER A N 1
ATOM 912 C CA . SER A 1 110 ? 11.807 -1.493 -18.303 1.00 93.56 110 SER A CA 1
ATOM 913 C C . SER A 1 110 ? 12.784 -1.329 -17.137 1.00 93.56 110 SER A C 1
ATOM 915 O O . SER A 1 110 ? 13.809 -0.668 -17.289 1.00 93.56 110 SER A O 1
ATOM 917 N N . GLU A 1 111 ? 12.556 -1.990 -15.997 1.00 92.38 111 GLU A N 1
ATOM 918 C CA . GLU A 1 111 ? 13.481 -1.937 -14.853 1.00 92.38 111 GLU A CA 1
ATOM 919 C C . GLU A 1 111 ? 14.873 -2.488 -15.183 1.00 92.38 111 GLU A C 1
ATOM 921 O O . GLU A 1 111 ? 15.879 -2.016 -14.647 1.00 92.38 111 GLU A O 1
ATOM 926 N N . SER A 1 112 ? 14.939 -3.502 -16.046 1.00 94.19 112 SER A N 1
ATOM 927 C CA . SER A 1 112 ? 16.204 -4.051 -16.538 1.00 94.19 112 SER A CA 1
ATOM 928 C C . SER A 1 112 ? 16.882 -3.075 -17.500 1.00 94.19 112 SER A C 1
ATOM 930 O O . SER A 1 112 ? 18.072 -2.805 -17.347 1.00 94.19 112 SER A O 1
ATOM 932 N N . ALA A 1 113 ? 16.123 -2.477 -18.422 1.00 94.31 113 ALA A N 1
ATOM 933 C CA . ALA A 1 113 ? 16.629 -1.495 -19.376 1.00 94.31 113 ALA A CA 1
ATOM 934 C C . ALA A 1 113 ? 17.210 -0.253 -18.677 1.00 94.31 113 ALA A C 1
ATOM 936 O O . ALA A 1 113 ? 18.304 0.173 -19.033 1.00 94.31 113 ALA A O 1
ATOM 937 N N . VAL A 1 114 ? 16.564 0.272 -17.625 1.00 93.75 114 VAL A N 1
ATOM 938 C CA . VAL A 1 114 ? 17.075 1.425 -16.844 1.00 93.75 114 VAL A CA 1
ATOM 939 C C . VAL A 1 114 ? 18.416 1.123 -16.152 1.00 93.75 114 VAL A C 1
ATOM 941 O O . VAL A 1 114 ? 19.187 2.038 -15.863 1.00 93.75 114 VAL A O 1
ATOM 944 N N . LYS A 1 115 ? 18.718 -0.149 -15.858 1.00 93.94 115 LYS A N 1
ATOM 945 C CA . LYS A 1 115 ? 19.998 -0.545 -15.241 1.00 93.94 115 LYS A CA 1
ATOM 946 C C . LYS A 1 115 ? 21.143 -0.611 -16.252 1.00 93.94 115 LYS A C 1
ATOM 948 O O . LYS A 1 115 ? 22.297 -0.470 -15.848 1.00 93.94 115 LYS A O 1
ATOM 953 N N . GLU A 1 116 ? 20.838 -0.860 -17.524 1.00 95.25 116 GLU A N 1
ATOM 954 C CA . GLU A 1 116 ? 21.829 -1.083 -18.584 1.00 95.25 116 GLU A CA 1
ATOM 955 C C . GLU A 1 116 ? 22.024 0.133 -19.499 1.00 95.25 116 GLU A C 1
ATOM 957 O O . GLU A 1 116 ? 23.150 0.399 -19.925 1.00 95.25 116 GLU A O 1
ATOM 962 N N . TYR A 1 117 ? 20.956 0.884 -19.767 1.00 94.00 117 TYR A N 1
ATOM 963 C CA . TYR A 1 117 ? 20.918 1.970 -20.745 1.00 94.00 117 TYR A CA 1
ATOM 964 C C . TYR A 1 117 ? 20.491 3.288 -20.091 1.00 94.00 117 TYR A C 1
ATOM 966 O O . TYR A 1 117 ? 19.761 3.317 -19.098 1.00 94.00 117 TYR A O 1
ATOM 974 N N . GLU A 1 118 ? 20.952 4.406 -20.653 1.00 90.81 118 GLU A N 1
ATOM 975 C CA . GLU A 1 118 ? 20.475 5.730 -20.253 1.00 90.81 118 GLU A CA 1
ATOM 976 C C . GLU A 1 118 ? 19.048 5.938 -20.781 1.00 90.81 118 GLU A C 1
ATOM 978 O O . GLU A 1 118 ? 18.738 5.570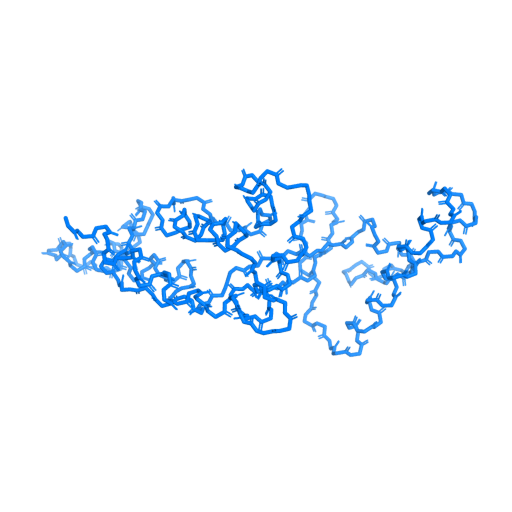 -21.910 1.00 90.81 118 GLU A O 1
ATOM 983 N N . ARG A 1 119 ? 18.154 6.511 -19.966 1.00 85.00 119 ARG A N 1
ATOM 984 C CA . ARG A 1 119 ? 16.759 6.724 -20.381 1.00 85.00 119 ARG A CA 1
ATOM 985 C C . ARG A 1 119 ? 16.683 7.628 -21.611 1.00 85.00 119 ARG A C 1
ATOM 987 O O . ARG A 1 119 ? 17.444 8.589 -21.723 1.00 85.00 119 ARG A O 1
ATOM 994 N N . TYR A 1 120 ? 15.709 7.347 -22.476 1.00 84.38 120 TYR A N 1
ATOM 995 C CA . TYR A 1 120 ? 15.443 8.075 -23.722 1.00 84.38 120 TYR A CA 1
ATOM 996 C C . TYR A 1 120 ? 16.531 7.951 -24.804 1.00 84.38 120 TYR A C 1
ATOM 998 O O . TYR A 1 120 ? 16.537 8.742 -25.750 1.00 84.38 120 TYR A O 1
ATOM 1006 N N . THR A 1 121 ? 17.459 6.993 -24.690 1.00 91.31 121 THR A N 1
ATOM 1007 C CA . THR A 1 121 ? 18.318 6.610 -25.823 1.00 91.31 121 THR A CA 1
ATOM 1008 C C . THR A 1 121 ? 17.627 5.578 -26.707 1.00 91.31 121 THR A C 1
ATOM 1010 O O . THR A 1 121 ? 16.729 4.868 -26.258 1.00 91.31 121 THR A O 1
ATOM 1013 N N . ASP A 1 122 ? 18.072 5.457 -27.959 1.00 93.56 122 ASP A N 1
ATOM 1014 C CA . ASP A 1 122 ? 17.536 4.460 -28.893 1.00 93.56 122 ASP A CA 1
ATOM 1015 C C . ASP A 1 122 ? 17.674 3.033 -28.328 1.00 93.56 122 ASP A C 1
ATOM 1017 O O . ASP A 1 122 ? 16.760 2.223 -28.465 1.00 93.56 122 ASP A O 1
ATOM 1021 N N . GLU A 1 123 ? 18.777 2.739 -27.629 1.00 93.94 123 GLU A N 1
ATOM 1022 C CA . GLU A 1 123 ? 18.984 1.444 -26.972 1.00 93.94 123 GLU A CA 1
ATOM 1023 C C . GLU A 1 123 ? 17.990 1.207 -25.827 1.00 93.94 123 GLU A C 1
ATOM 1025 O O . GLU A 1 123 ? 17.468 0.103 -25.683 1.00 93.94 123 GLU A O 1
ATOM 1030 N N . TYR A 1 124 ? 17.685 2.233 -25.027 1.00 94.25 124 TYR A N 1
ATOM 1031 C CA . TYR A 1 124 ? 16.653 2.122 -23.998 1.00 94.25 124 TYR A CA 1
ATOM 1032 C C . TYR A 1 124 ? 15.284 1.835 -24.615 1.00 94.25 124 TYR A C 1
ATOM 1034 O O . TYR A 1 124 ? 14.597 0.910 -24.184 1.00 94.25 124 TYR A O 1
ATOM 1042 N N . GLU A 1 125 ? 14.912 2.592 -25.648 1.00 91.25 125 GLU A N 1
ATOM 1043 C CA . GLU A 1 125 ? 13.627 2.447 -26.334 1.00 91.25 125 GLU A CA 1
ATOM 1044 C C . GLU A 1 125 ? 13.479 1.080 -27.035 1.00 91.25 125 GLU A C 1
ATOM 1046 O O . GLU A 1 125 ? 12.361 0.579 -27.187 1.00 91.25 125 GLU A O 1
ATOM 1051 N N . GLU A 1 126 ? 14.578 0.447 -27.452 1.00 93.44 126 GLU A N 1
ATOM 1052 C CA . GLU A 1 126 ? 14.566 -0.905 -28.028 1.00 93.44 126 GLU A CA 1
ATOM 1053 C C . GLU A 1 126 ? 14.338 -1.999 -26.968 1.00 93.44 126 GLU A C 1
ATOM 1055 O O . GLU A 1 126 ? 13.763 -3.049 -27.271 1.00 93.44 126 GLU A O 1
ATOM 1060 N N . HIS A 1 127 ? 14.765 -1.762 -25.725 1.00 93.00 127 HIS A N 1
ATOM 1061 C CA . HIS A 1 127 ? 14.819 -2.787 -24.679 1.00 93.00 127 HIS A CA 1
ATOM 1062 C C . HIS A 1 127 ? 13.809 -2.617 -23.539 1.00 93.00 127 HIS A C 1
ATOM 1064 O O . HIS A 1 127 ? 13.584 -3.577 -22.793 1.00 93.00 127 HIS A O 1
ATOM 1070 N N . CYS A 1 128 ? 13.200 -1.443 -23.376 1.00 94.44 128 CYS A N 1
ATOM 1071 C CA . CYS A 1 128 ? 12.202 -1.228 -22.335 1.00 94.44 128 CYS A CA 1
ATOM 1072 C C . CYS A 1 128 ? 10.880 -1.958 -22.635 1.00 94.44 128 CYS A C 1
ATOM 1074 O O . CYS A 1 128 ? 10.595 -2.397 -23.755 1.00 94.44 128 CYS A O 1
ATOM 1076 N N . GLY A 1 129 ? 10.080 -2.150 -21.588 1.00 93.75 129 GLY A N 1
ATOM 1077 C CA . GLY A 1 129 ? 8.755 -2.739 -21.695 1.00 93.75 129 GLY A CA 1
ATOM 1078 C C . GLY A 1 129 ? 7.786 -1.821 -22.426 1.00 93.75 129 GLY A C 1
ATOM 1079 O O . GLY A 1 129 ? 7.946 -0.602 -22.446 1.00 93.75 129 GLY A O 1
ATOM 1080 N N . ARG A 1 130 ? 6.756 -2.421 -23.022 1.00 92.38 130 ARG A N 1
ATOM 1081 C CA . ARG A 1 130 ? 5.714 -1.704 -23.757 1.00 92.38 130 ARG A CA 1
ATOM 1082 C C . ARG A 1 130 ? 4.351 -2.193 -23.334 1.00 92.38 130 ARG A C 1
ATOM 1084 O O . ARG A 1 130 ? 4.073 -3.384 -23.433 1.00 92.38 130 ARG A O 1
ATOM 1091 N N . ILE A 1 131 ? 3.511 -1.264 -22.905 1.00 87.50 131 ILE A N 1
ATOM 1092 C CA . ILE A 1 131 ? 2.128 -1.542 -22.534 1.00 87.50 131 ILE A CA 1
ATOM 1093 C C . ILE A 1 131 ? 1.156 -0.772 -23.421 1.00 87.50 131 ILE A C 1
ATOM 1095 O O . ILE A 1 131 ? 1.496 0.230 -24.059 1.00 87.50 131 ILE A O 1
ATOM 1099 N N . TYR A 1 132 ? -0.070 -1.272 -23.449 1.00 83.69 132 TYR A N 1
ATOM 1100 C CA . TYR A 1 132 ? -1.221 -0.599 -24.021 1.00 83.69 132 TYR A CA 1
ATOM 1101 C C . TYR A 1 132 ? -1.862 0.327 -22.982 1.00 83.69 132 TYR A C 1
ATOM 1103 O O . TYR A 1 132 ? -1.925 -0.002 -21.798 1.00 83.69 132 TYR A O 1
ATOM 1111 N N . HIS A 1 133 ? -2.352 1.478 -23.432 1.00 78.56 133 HIS A N 1
ATOM 1112 C CA . HIS A 1 133 ? -3.114 2.406 -22.614 1.00 78.56 133 HIS A CA 1
ATOM 1113 C C . HIS A 1 133 ? -4.603 2.033 -22.654 1.00 78.56 133 HIS A C 1
ATOM 1115 O O . HIS A 1 133 ? -5.230 2.182 -23.708 1.00 78.56 133 HIS A O 1
ATOM 1121 N N . PRO A 1 134 ? -5.204 1.639 -21.514 1.00 71.75 134 PRO A N 1
ATOM 1122 C CA . PRO A 1 134 ? -6.554 1.082 -21.470 1.00 71.75 134 PRO A CA 1
ATOM 1123 C C . PRO A 1 134 ? -7.619 2.058 -21.974 1.00 71.75 134 PRO A C 1
ATOM 1125 O O . PRO A 1 134 ? -8.444 1.686 -22.803 1.00 71.75 134 PRO A O 1
ATOM 1128 N N . GLU A 1 135 ? -7.561 3.323 -21.547 1.00 70.44 135 GLU A N 1
ATOM 1129 C CA . GLU A 1 135 ? -8.581 4.308 -21.930 1.00 70.44 135 GLU A CA 1
ATOM 1130 C C . GLU A 1 135 ? -8.426 4.876 -23.347 1.00 70.44 135 GLU A C 1
ATOM 1132 O O . GLU A 1 135 ? -9.409 5.015 -24.075 1.00 70.44 135 GLU A O 1
ATOM 1137 N N . THR A 1 136 ? -7.206 5.248 -23.748 1.00 74.56 136 THR A N 1
ATOM 1138 C CA . THR A 1 136 ? -6.983 5.955 -25.022 1.00 74.56 136 THR A CA 1
ATOM 1139 C C . THR A 1 136 ? -6.806 5.019 -26.209 1.00 74.56 136 THR A C 1
ATOM 1141 O O . THR A 1 136 ? -6.901 5.461 -27.355 1.00 74.56 136 THR A O 1
ATOM 1144 N N . GLY A 1 137 ? -6.534 3.738 -25.969 1.00 75.50 137 GLY A N 1
ATOM 1145 C CA . GLY A 1 137 ? -6.314 2.776 -27.037 1.00 75.50 137 GLY A CA 1
ATOM 1146 C C . GLY A 1 137 ? -4.922 2.792 -27.656 1.00 75.50 137 GLY A C 1
ATOM 1147 O O . GLY A 1 137 ? -4.710 2.179 -28.702 1.00 75.50 137 GLY A O 1
ATOM 1148 N N . THR A 1 138 ? -3.983 3.523 -27.062 1.00 80.75 138 THR A N 1
ATOM 1149 C CA . THR A 1 138 ? -2.653 3.721 -27.643 1.00 80.75 138 THR A CA 1
ATOM 1150 C C . THR A 1 138 ? -1.693 2.621 -27.174 1.00 80.75 138 THR A C 1
ATOM 1152 O O . THR A 1 138 ? -1.672 2.269 -26.000 1.00 80.75 138 THR A O 1
ATOM 1155 N N . GLU A 1 139 ? -0.891 2.060 -28.078 1.00 82.81 139 GLU A N 1
ATOM 1156 C CA . GLU A 1 139 ? 0.141 1.065 -27.754 1.00 82.81 139 GLU A CA 1
ATOM 1157 C C . GLU A 1 139 ? 1.521 1.718 -27.609 1.00 82.81 139 GLU A C 1
ATOM 1159 O O . GLU A 1 139 ? 1.820 2.699 -28.293 1.00 82.81 139 GLU A O 1
ATOM 1164 N N . GLY A 1 140 ? 2.393 1.119 -26.792 1.00 82.19 140 GLY A N 1
ATOM 1165 C CA . GLY A 1 140 ? 3.829 1.406 -26.827 1.00 82.19 140 GLY A CA 1
ATOM 1166 C C . GLY A 1 140 ? 4.354 2.305 -25.711 1.00 82.19 140 GLY A C 1
ATOM 1167 O O . GLY A 1 140 ? 5.432 2.875 -25.861 1.00 82.19 140 GLY A O 1
ATOM 1168 N N . PHE A 1 141 ? 3.642 2.424 -24.594 1.00 85.25 141 PHE A N 1
ATOM 1169 C CA . PHE A 1 141 ? 4.122 3.217 -23.463 1.00 85.25 141 PHE A CA 1
ATOM 1170 C C . PHE A 1 141 ? 5.122 2.441 -22.625 1.00 85.25 141 PHE A C 1
ATOM 1172 O O . PHE A 1 141 ? 4.946 1.241 -22.409 1.00 85.25 141 PHE A O 1
ATOM 1179 N N . ASP A 1 142 ? 6.140 3.139 -22.125 1.00 89.88 142 ASP A N 1
ATOM 1180 C CA . ASP A 1 142 ? 6.986 2.599 -21.070 1.00 89.88 142 ASP A CA 1
ATOM 1181 C C . ASP A 1 142 ? 6.171 2.524 -19.768 1.00 89.88 142 ASP A C 1
ATOM 1183 O O . ASP A 1 142 ? 5.757 3.562 -19.239 1.00 89.88 142 ASP A O 1
ATOM 1187 N N . PRO A 1 143 ? 5.921 1.324 -19.221 1.00 88.44 143 PRO A N 1
ATOM 1188 C CA . PRO A 1 143 ? 5.139 1.188 -18.005 1.00 88.44 143 PRO A CA 1
ATOM 1189 C C . PRO A 1 143 ? 5.771 1.911 -16.801 1.00 88.44 143 PRO A C 1
ATOM 1191 O O . PRO A 1 143 ? 5.028 2.346 -15.927 1.00 88.44 143 PRO A O 1
ATOM 1194 N N . LEU A 1 144 ? 7.092 2.139 -16.761 1.00 87.56 144 LEU A N 1
ATOM 1195 C CA . LEU A 1 144 ? 7.724 2.892 -15.664 1.00 87.56 144 LEU A CA 1
ATOM 1196 C C . LEU A 1 144 ? 7.382 4.386 -15.646 1.00 87.56 144 LEU A C 1
ATOM 1198 O O . LEU A 1 144 ? 7.574 5.043 -14.621 1.00 87.56 144 LEU A O 1
ATOM 1202 N N . GLU A 1 145 ? 6.919 4.943 -16.762 1.00 83.56 145 GLU A N 1
ATOM 1203 C CA . GLU A 1 145 ? 6.534 6.357 -16.848 1.00 83.56 145 GLU A CA 1
ATOM 1204 C C . GLU A 1 145 ? 5.094 6.595 -16.432 1.00 83.56 145 GLU A C 1
ATOM 1206 O O . GLU A 1 145 ? 4.764 7.667 -15.927 1.00 83.56 145 GLU A O 1
ATOM 1211 N N . HIS A 1 146 ? 4.254 5.587 -16.635 1.00 79.69 146 HIS A N 1
ATOM 1212 C CA . HIS A 1 146 ? 2.817 5.771 -16.612 1.00 79.69 146 HIS A CA 1
ATOM 1213 C C . HIS A 1 146 ? 2.104 4.890 -15.598 1.00 79.69 146 HIS A C 1
ATOM 1215 O O . HIS A 1 146 ? 0.980 5.208 -15.237 1.00 79.69 146 HIS A O 1
ATOM 1221 N N . LEU A 1 147 ? 2.716 3.816 -15.098 1.00 84.69 147 LEU A N 1
ATOM 1222 C CA . LEU A 1 147 ? 2.092 2.955 -14.099 1.00 84.69 147 LEU A CA 1
ATOM 1223 C C . LEU A 1 147 ? 2.716 3.118 -12.722 1.00 84.69 147 LEU A C 1
ATOM 1225 O O . LEU A 1 147 ? 3.932 3.158 -12.543 1.00 84.69 147 LEU A O 1
ATOM 1229 N N . GLY A 1 148 ? 1.850 3.133 -11.716 1.00 80.56 148 GLY A N 1
ATOM 1230 C CA . GLY A 1 148 ? 2.232 3.004 -10.321 1.00 80.56 148 GLY A CA 1
ATOM 1231 C C . GLY A 1 148 ? 1.315 2.047 -9.576 1.00 80.56 148 GLY A C 1
ATOM 1232 O O . GLY A 1 148 ? 0.283 1.614 -10.080 1.00 80.56 148 GLY A O 1
ATOM 1233 N N . LYS A 1 149 ? 1.693 1.732 -8.338 1.00 81.62 149 LYS A N 1
ATOM 1234 C CA . LYS A 1 149 ? 0.828 1.024 -7.392 1.00 81.62 149 LYS A CA 1
ATOM 1235 C C . LYS A 1 149 ? 0.270 2.015 -6.387 1.00 81.62 149 LYS A C 1
ATOM 1237 O O . LYS A 1 149 ? 1.039 2.700 -5.707 1.00 81.62 149 LYS A O 1
ATOM 1242 N N . GLN A 1 150 ? -1.048 2.041 -6.252 1.00 82.25 150 GLN A N 1
ATOM 1243 C CA . GLN A 1 150 ? -1.721 2.741 -5.169 1.00 82.25 150 GLN A CA 1
ATOM 1244 C C . GLN A 1 150 ? -2.135 1.732 -4.098 1.00 82.25 150 GLN A C 1
ATOM 1246 O O . GLN A 1 150 ? -2.714 0.697 -4.405 1.00 82.25 150 GLN A O 1
ATOM 1251 N N . TYR A 1 151 ? -1.807 2.005 -2.833 1.00 82.94 151 TYR A N 1
ATOM 1252 C CA . TYR A 1 151 ? -1.963 1.041 -1.740 1.00 82.94 151 TYR A CA 1
ATOM 1253 C C . TYR A 1 151 ? -3.087 1.446 -0.808 1.00 82.94 151 TYR A C 1
ATOM 1255 O O . TYR A 1 151 ? -3.044 2.542 -0.268 1.00 82.94 151 TYR A O 1
ATOM 1263 N N . TYR A 1 152 ? -4.027 0.554 -0.533 1.00 78.75 152 TYR A N 1
ATOM 1264 C CA . TYR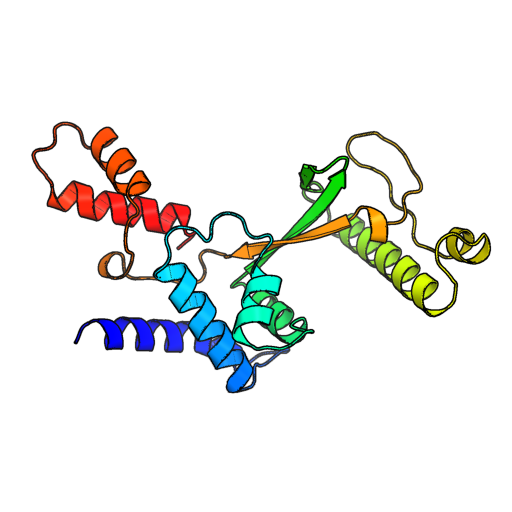 A 1 152 ? -5.180 0.789 0.332 1.00 78.75 152 TYR A CA 1
ATOM 1265 C C . TYR A 1 152 ? -5.115 -0.115 1.549 1.00 78.75 152 TYR A C 1
ATOM 1267 O O . TYR A 1 152 ? -4.724 -1.273 1.445 1.00 78.75 152 TYR A O 1
ATOM 1275 N N . PHE A 1 153 ? -5.548 0.381 2.701 1.00 80.12 153 PHE A N 1
ATOM 1276 C CA . PHE A 1 153 ? -5.763 -0.497 3.840 1.00 80.12 153 PHE A CA 1
ATOM 1277 C C .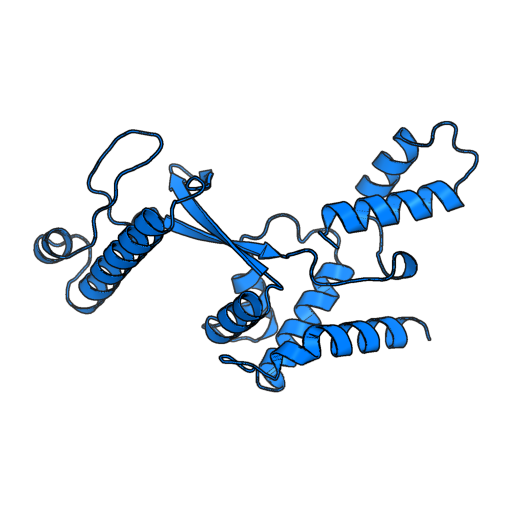 PHE A 1 153 ? -7.003 -1.379 3.645 1.00 80.12 153 PHE A C 1
ATOM 1279 O O . PHE A 1 153 ? -7.969 -0.969 3.002 1.00 80.12 153 PHE A O 1
ATOM 1286 N N . THR A 1 154 ? -6.975 -2.573 4.232 1.00 78.50 154 THR A N 1
ATOM 1287 C CA . THR A 1 154 ? -8.118 -3.496 4.290 1.00 78.50 154 THR A CA 1
ATOM 1288 C C . THR A 1 154 ? -8.855 -3.404 5.634 1.00 78.50 154 THR A C 1
ATOM 1290 O O . THR A 1 154 ? -8.372 -2.764 6.579 1.00 78.50 154 THR A O 1
ATOM 1293 N N . ASP A 1 155 ? -9.978 -4.123 5.720 1.00 71.44 155 ASP A N 1
ATOM 1294 C CA . ASP A 1 155 ? -10.814 -4.378 6.907 1.00 71.44 155 ASP A CA 1
ATOM 1295 C C . ASP A 1 155 ? -10.255 -5.446 7.853 1.00 71.44 155 ASP A C 1
ATOM 1297 O O . ASP A 1 155 ? -10.916 -5.895 8.791 1.00 71.44 155 ASP A O 1
ATOM 1301 N N . LYS A 1 156 ? -8.999 -5.859 7.649 1.00 76.62 156 LYS A N 1
ATOM 1302 C CA . LYS A 1 156 ? -8.385 -6.897 8.478 1.00 76.62 156 LYS A CA 1
ATOM 1303 C C . LYS A 1 156 ? -8.204 -6.467 9.936 1.00 76.62 156 LYS A C 1
ATOM 1305 O O . LYS A 1 156 ? -8.203 -7.323 10.825 1.00 76.62 156 LYS A O 1
ATOM 1310 N N . LEU A 1 157 ? -8.032 -5.170 10.189 1.00 75.69 157 LEU A N 1
ATOM 1311 C CA . LEU A 1 157 ? -7.973 -4.645 11.548 1.00 75.69 157 LEU A CA 1
ATOM 1312 C C . LEU A 1 157 ? -9.375 -4.564 12.140 1.00 75.69 157 LEU A C 1
ATOM 1314 O O . LEU A 1 157 ? -10.192 -3.761 11.712 1.00 75.69 157 LEU A O 1
ATOM 1318 N N . LYS A 1 158 ? -9.625 -5.354 13.179 1.00 69.62 158 LYS A N 1
ATOM 1319 C CA . LYS A 1 158 ? -10.885 -5.325 13.918 1.00 69.62 158 LYS A CA 1
ATOM 1320 C C . LYS A 1 158 ? -10.718 -4.418 15.119 1.00 69.62 158 LYS A C 1
ATOM 1322 O O . LYS A 1 158 ? -9.980 -4.755 16.036 1.00 69.62 158 LYS A O 1
ATOM 1327 N N . MET A 1 159 ? -11.395 -3.280 15.137 1.00 66.69 159 MET A N 1
ATOM 1328 C CA . MET A 1 159 ? -11.345 -2.364 16.279 1.00 66.69 159 MET A CA 1
ATOM 1329 C C . MET A 1 159 ? -12.699 -2.309 16.978 1.00 66.69 159 MET A C 1
ATOM 1331 O O . MET A 1 159 ? -13.738 -2.264 16.322 1.00 66.69 159 MET A O 1
ATOM 1335 N N . ASP A 1 160 ? -12.705 -2.276 18.313 1.00 63.78 160 ASP A N 1
ATOM 1336 C CA . ASP A 1 160 ? -13.925 -1.942 19.052 1.00 63.78 160 ASP A CA 1
ATOM 1337 C C . ASP A 1 160 ? -14.368 -0.517 18.668 1.00 63.78 160 ASP A C 1
ATOM 1339 O O . ASP A 1 160 ? -13.578 0.431 18.730 1.00 63.78 160 ASP A O 1
ATOM 1343 N N . LEU A 1 161 ? -15.651 -0.360 18.321 1.00 65.75 161 LEU A N 1
ATOM 1344 C CA . LEU A 1 161 ? -16.333 0.920 18.092 1.00 65.75 161 LEU A CA 1
ATOM 1345 C C . LEU A 1 161 ? -15.967 1.975 19.142 1.00 65.75 161 LEU A C 1
ATOM 1347 O O . LEU A 1 161 ? -15.867 3.160 18.837 1.00 65.75 161 LEU A O 1
ATOM 1351 N N . GLN A 1 162 ? -15.773 1.562 20.394 1.00 67.50 162 GLN A N 1
ATOM 1352 C CA . GLN A 1 162 ? -15.437 2.445 21.510 1.00 67.50 162 GLN A CA 1
ATOM 1353 C C . GLN A 1 162 ? -14.058 3.104 21.387 1.00 67.50 162 GLN A C 1
ATOM 1355 O O . GLN A 1 162 ? -13.842 4.165 21.979 1.00 67.50 162 GLN A O 1
ATOM 1360 N N . HIS A 1 163 ? -13.147 2.496 20.629 1.00 68.19 163 HIS A N 1
ATOM 1361 C CA . HIS A 1 163 ? -11.783 2.970 20.405 1.00 68.19 163 HIS A CA 1
ATOM 1362 C C . HIS A 1 163 ? -11.639 3.811 19.133 1.00 68.19 163 HIS A C 1
ATOM 1364 O O . HIS A 1 163 ? -10.641 4.516 18.976 1.00 68.19 163 HIS A O 1
ATOM 1370 N N . VAL A 1 164 ? -12.653 3.811 18.267 1.00 69.88 164 VAL A N 1
ATOM 1371 C CA . VAL A 1 164 ? -12.690 4.637 17.060 1.00 69.88 164 VAL A CA 1
ATOM 1372 C C . VAL A 1 164 ? -13.174 6.042 17.408 1.00 69.88 164 VAL A C 1
ATOM 1374 O O . VAL A 1 164 ? -14.206 6.228 18.055 1.00 69.88 164 VAL A O 1
ATOM 1377 N N . LYS A 1 165 ? -12.421 7.064 16.988 1.00 72.94 165 LYS A N 1
ATOM 1378 C CA . LYS A 1 165 ? -12.800 8.467 17.192 1.00 72.94 165 LYS A CA 1
ATOM 1379 C C . LYS A 1 165 ? -13.450 9.028 15.924 1.00 72.94 165 LYS A C 1
ATOM 1381 O O . LYS A 1 165 ? -12.745 9.228 14.939 1.00 72.94 165 LYS A O 1
ATOM 1386 N N . PRO A 1 166 ? -14.755 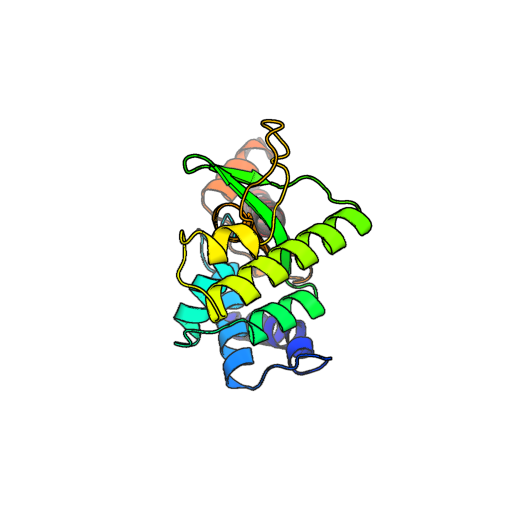9.346 15.947 1.00 73.81 166 PRO A N 1
ATOM 1387 C CA . PRO A 1 166 ? -15.428 9.925 14.791 1.00 73.81 166 PRO A CA 1
ATOM 1388 C C . PRO A 1 166 ? -14.950 11.356 14.512 1.00 73.81 166 PRO A C 1
ATOM 1390 O O . PRO A 1 166 ? -14.720 12.148 15.438 1.00 73.81 166 PRO A O 1
ATOM 1393 N N . THR A 1 167 ? -14.834 11.704 13.233 1.00 77.12 167 THR A N 1
ATOM 1394 C CA . THR A 1 167 ? -14.548 13.068 12.770 1.00 77.12 167 THR A CA 1
ATOM 1395 C C . THR A 1 167 ? -15.802 13.944 12.840 1.00 77.12 167 THR A C 1
ATOM 1397 O O . THR A 1 167 ? -16.907 13.473 13.117 1.00 77.12 167 THR A O 1
ATOM 1400 N N . SER A 1 168 ? -15.651 15.250 12.594 1.00 81.69 168 SER A N 1
ATOM 1401 C CA . SER A 1 168 ? -16.807 16.152 12.480 1.00 81.69 168 SER A CA 1
ATOM 1402 C C . SER A 1 168 ? -17.750 15.720 11.354 1.00 81.69 168 SER A C 1
ATOM 1404 O O . SER A 1 168 ? -18.962 15.768 11.533 1.00 81.69 168 SER A O 1
ATOM 1406 N N . TYR A 1 169 ? -17.194 15.233 10.240 1.00 82.81 169 TYR A N 1
ATOM 1407 C CA . TYR A 1 169 ? -17.959 14.709 9.112 1.00 82.81 169 TYR A CA 1
ATOM 1408 C C . TYR A 1 169 ? -18.814 13.499 9.511 1.00 82.81 169 TYR A C 1
ATOM 1410 O O . TYR A 1 169 ? -20.013 13.492 9.242 1.00 82.81 169 TYR A O 1
ATOM 1418 N N . ASP A 1 170 ? -18.242 12.527 10.231 1.00 81.50 170 ASP A N 1
ATOM 1419 C CA . ASP A 1 170 ? -18.968 11.319 10.662 1.00 81.50 170 ASP A CA 1
ATOM 1420 C C . ASP A 1 170 ? -20.140 11.670 11.588 1.00 81.50 170 ASP A C 1
ATOM 1422 O O . ASP A 1 170 ? -21.223 11.091 11.504 1.00 81.50 170 ASP A O 1
ATOM 1426 N N . LYS A 1 171 ? -19.938 12.664 12.462 1.00 84.62 171 LYS A N 1
ATOM 1427 C CA . LYS A 1 171 ? -20.989 13.173 13.352 1.00 84.62 171 LYS A CA 1
ATOM 1428 C C . LYS A 1 171 ? -22.087 13.886 12.577 1.00 84.62 171 LYS A C 1
ATOM 1430 O O . LYS A 1 171 ? -23.260 13.687 12.872 1.00 84.62 171 LYS A O 1
ATOM 1435 N N . GLU A 1 172 ? -21.729 14.705 11.593 1.00 84.62 172 GLU A N 1
ATOM 1436 C CA . GLU A 1 172 ? -22.701 15.383 10.733 1.00 84.62 172 GLU A CA 1
ATOM 1437 C C . GLU A 1 172 ? -23.524 14.401 9.894 1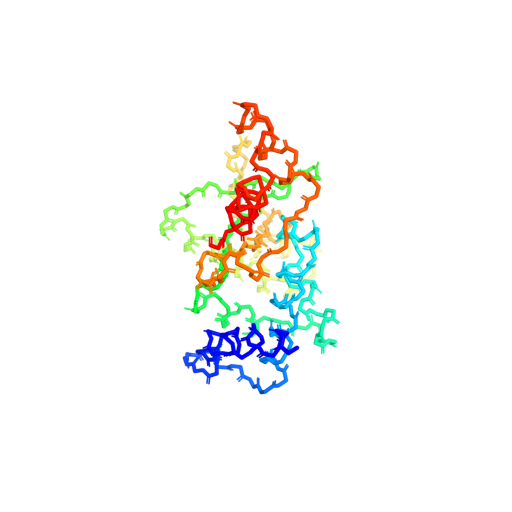.00 84.62 172 GLU A C 1
ATOM 1439 O O . GLU A 1 172 ? -24.741 14.567 9.803 1.00 84.62 172 GLU A O 1
ATOM 1444 N N . GLN A 1 173 ? -22.890 13.367 9.338 1.00 85.19 173 GLN A N 1
ATOM 1445 C CA . GLN A 1 173 ? -23.559 12.251 8.664 1.00 85.19 173 GLN A CA 1
ATOM 1446 C C . GLN A 1 173 ? -24.528 11.533 9.618 1.00 85.19 173 GLN A C 1
ATOM 1448 O O . GLN A 1 173 ? -25.729 11.481 9.353 1.00 85.19 173 GLN A O 1
ATOM 1453 N N . ALA A 1 174 ? -24.048 11.087 10.784 1.00 86.88 174 ALA A N 1
ATOM 1454 C CA . ALA A 1 174 ? -24.870 10.393 11.778 1.00 86.88 174 ALA A CA 1
ATOM 1455 C C . ALA A 1 174 ? -26.080 11.225 12.241 1.00 86.88 174 ALA A C 1
ATOM 1457 O O . ALA A 1 174 ? -27.183 10.700 12.387 1.00 86.88 174 ALA A O 1
ATOM 1458 N N . MET A 1 175 ? -25.905 12.537 12.435 1.00 85.81 175 MET A N 1
ATOM 1459 C CA . MET A 1 175 ? -27.004 13.444 12.788 1.00 85.81 175 MET A CA 1
ATOM 1460 C C . MET A 1 175 ? -28.062 13.567 11.684 1.00 85.81 175 MET A C 1
ATOM 1462 O O . MET A 1 175 ? -29.234 13.772 11.997 1.00 85.81 175 MET A O 1
ATOM 1466 N N . ARG A 1 176 ? -27.673 13.477 10.405 1.00 84.25 176 ARG A N 1
ATOM 1467 C CA . ARG A 1 176 ? -28.619 13.492 9.276 1.00 84.25 176 ARG A CA 1
ATOM 1468 C C . ARG A 1 176 ? -29.406 12.186 9.189 1.00 84.25 176 ARG A C 1
ATOM 1470 O O . ARG A 1 176 ? -30.594 12.233 8.882 1.00 84.25 176 ARG A O 1
ATOM 1477 N N . GLU A 1 177 ? -28.764 11.053 9.470 1.00 84.31 177 GLU A N 1
ATOM 1478 C CA . GLU A 1 177 ? -29.389 9.725 9.405 1.00 84.31 177 GLU A CA 1
ATOM 1479 C C . GLU A 1 177 ? -30.384 9.465 10.547 1.00 84.31 177 GLU A C 1
ATOM 1481 O O . GLU A 1 177 ? -31.423 8.845 10.330 1.00 84.31 177 GLU A O 1
ATOM 1486 N N . LEU A 1 178 ? -30.102 9.955 11.758 1.00 80.75 178 LEU A N 1
ATOM 1487 C CA . LEU A 1 178 ? -30.842 9.597 12.979 1.00 80.75 178 LEU A CA 1
ATOM 1488 C C . LEU A 1 178 ? -31.933 10.602 13.393 1.00 80.75 178 LEU A C 1
ATOM 1490 O O . LEU A 1 178 ? -32.250 10.737 14.574 1.00 80.75 178 LEU A O 1
ATOM 1494 N N . PHE A 1 179 ? -32.515 11.351 12.456 1.00 65.19 179 PHE A N 1
ATOM 1495 C CA . PHE A 1 179 ? -33.471 12.409 12.805 1.00 65.19 179 PHE A CA 1
ATOM 1496 C C . PHE A 1 179 ? -34.771 11.865 13.462 1.00 65.19 179 PHE A C 1
ATOM 1498 O O . PHE A 1 179 ? -35.371 10.945 12.900 1.00 65.19 179 PHE A O 1
ATOM 1505 N N . PRO A 1 180 ? -35.284 12.462 14.572 1.00 65.06 180 PRO A N 1
ATOM 1506 C CA . PRO A 1 180 ? -34.810 13.669 15.255 1.00 65.06 180 PRO A CA 1
ATOM 1507 C C . PRO A 1 180 ? -33.884 13.414 16.465 1.00 65.06 180 PRO A C 1
ATOM 1509 O O . PRO A 1 180 ? -33.987 12.421 17.177 1.00 65.06 180 PRO A O 1
ATOM 1512 N N . ALA A 1 181 ? -33.010 14.401 16.697 1.00 54.41 181 ALA A N 1
ATOM 1513 C CA . ALA A 1 181 ? -31.788 14.445 17.514 1.00 54.41 181 ALA A CA 1
ATOM 1514 C C . ALA A 1 181 ? -31.900 14.230 19.048 1.00 54.41 181 ALA A C 1
ATOM 1516 O O . ALA A 1 181 ? -31.109 14.788 19.810 1.00 54.41 181 ALA A O 1
ATOM 1517 N N . GLU A 1 182 ? -32.848 13.432 19.536 1.00 57.44 182 GLU A N 1
ATOM 1518 C CA . GLU A 1 182 ? -33.017 13.191 20.981 1.00 57.44 182 GLU A CA 1
ATOM 1519 C C . GLU A 1 182 ? -32.053 12.130 21.544 1.00 57.44 182 GLU A C 1
ATOM 1521 O O . GLU A 1 182 ? -31.974 11.929 22.756 1.00 57.44 182 GLU A O 1
ATOM 1526 N N . LEU A 1 183 ? -31.255 11.491 20.687 1.00 66.06 183 LEU A N 1
ATOM 1527 C CA . LEU A 1 183 ? -30.428 10.341 21.046 1.00 66.06 183 LEU A CA 1
ATOM 1528 C C . LEU A 1 183 ? -28.946 10.635 20.783 1.00 66.06 183 LEU A C 1
ATOM 1530 O O . LEU A 1 183 ? -28.282 9.957 20.010 1.00 66.06 183 LEU A O 1
ATOM 1534 N N . MET A 1 184 ? -28.396 11.656 21.451 1.00 69.44 184 MET A N 1
ATOM 1535 C CA . MET A 1 184 ? -26.960 11.995 21.379 1.00 69.44 184 MET A CA 1
ATOM 1536 C C . MET A 1 184 ? -26.015 10.784 21.571 1.00 69.44 184 MET A C 1
ATOM 1538 O O . MET A 1 184 ? -25.014 10.708 20.857 1.00 69.44 184 MET A O 1
ATOM 1542 N N . PRO A 1 185 ? -26.298 9.808 22.464 1.00 76.12 185 PRO A N 1
ATOM 1543 C CA . PRO A 1 185 ? -25.505 8.577 22.545 1.00 76.12 185 PRO A CA 1
ATOM 1544 C C . PRO A 1 185 ? -25.590 7.695 21.290 1.00 76.12 185 PRO A C 1
ATOM 1546 O O . PRO A 1 185 ? -24.609 7.048 20.934 1.00 76.12 185 PRO A O 1
ATOM 1549 N N . GLU A 1 186 ? -26.734 7.678 20.603 1.00 81.00 186 GLU A N 1
ATOM 1550 C CA . GLU A 1 186 ? -26.916 6.934 19.352 1.00 81.00 186 GLU A CA 1
ATOM 1551 C C . GLU A 1 186 ? -26.239 7.639 18.179 1.00 81.00 186 GLU A C 1
ATOM 1553 O O . GLU A 1 186 ? -25.644 6.967 17.347 1.00 81.00 186 GLU A O 1
ATOM 1558 N N . VAL A 1 187 ? -26.220 8.977 18.167 1.00 83.88 187 VAL A N 1
ATOM 1559 C CA . VAL A 1 187 ? -25.427 9.762 17.207 1.00 83.88 187 VAL A CA 1
ATOM 1560 C C . VAL A 1 187 ? -23.941 9.477 17.373 1.00 83.88 187 VAL A C 1
ATOM 1562 O O . VAL A 1 187 ? -23.252 9.252 16.387 1.00 83.88 187 VAL A O 1
ATOM 1565 N N . GLU A 1 188 ? -23.431 9.448 18.605 1.00 85.19 188 GLU A N 1
ATOM 1566 C CA . GLU A 1 188 ? -22.017 9.151 18.848 1.00 85.19 188 GLU A CA 1
ATOM 1567 C C . GLU A 1 188 ? -21.670 7.705 18.466 1.00 85.19 188 GLU A C 1
ATOM 1569 O O . GLU A 1 188 ? -20.622 7.465 17.868 1.00 85.19 188 GLU A O 1
ATOM 1574 N N . LYS A 1 189 ? -22.558 6.746 18.760 1.00 86.00 189 LYS A N 1
ATOM 1575 C CA . LYS A 1 189 ? -22.394 5.355 18.326 1.00 86.00 189 LYS A CA 1
ATOM 1576 C C . LYS A 1 189 ? -22.409 5.243 16.800 1.00 86.00 189 LYS A C 1
ATOM 1578 O O . LYS A 1 189 ? -21.500 4.648 16.235 1.00 86.00 189 LYS A O 1
ATOM 1583 N N . ARG A 1 190 ? -23.386 5.854 16.129 1.00 86.94 190 ARG A N 1
ATOM 1584 C CA . ARG A 1 190 ? -23.505 5.806 14.670 1.00 86.94 190 ARG A CA 1
ATOM 1585 C C . ARG A 1 190 ? -22.361 6.534 13.978 1.00 86.94 190 ARG A C 1
ATOM 1587 O O . ARG A 1 190 ? -21.839 6.036 12.996 1.00 86.94 190 ARG A O 1
ATOM 1594 N N . ALA A 1 191 ? -21.896 7.655 14.522 1.00 86.19 191 ALA A N 1
ATOM 1595 C CA . ALA A 1 191 ? -20.713 8.333 14.007 1.00 86.19 191 ALA A CA 1
ATOM 1596 C C . ALA A 1 191 ? -19.471 7.429 14.084 1.00 86.19 191 ALA A C 1
ATOM 1598 O O . ALA A 1 191 ? -18.640 7.459 13.185 1.00 86.19 191 ALA A O 1
ATOM 1599 N N . ARG A 1 192 ? -19.344 6.597 15.129 1.00 83.31 192 ARG A N 1
ATOM 1600 C CA . ARG A 1 192 ? -18.265 5.597 15.228 1.00 83.31 192 ARG A CA 1
ATOM 1601 C C . ARG A 1 192 ? -18.422 4.469 14.216 1.00 83.31 192 ARG A C 1
ATOM 1603 O O . ARG A 1 192 ? -17.420 4.055 13.652 1.00 83.31 192 ARG A O 1
ATOM 1610 N N . GLU A 1 193 ? -19.647 4.015 13.961 1.00 82.06 193 GLU A N 1
ATOM 1611 C CA . GLU A 1 193 ? -19.936 3.034 12.903 1.00 82.06 193 GLU A CA 1
ATOM 1612 C C . GLU A 1 193 ? -19.552 3.594 11.524 1.00 82.06 193 GLU A C 1
ATOM 1614 O O . GLU A 1 193 ? -18.793 2.961 10.801 1.00 82.06 193 GLU A O 1
ATOM 1619 N N . ILE A 1 194 ? -19.949 4.832 11.213 1.00 80.31 194 ILE A N 1
ATOM 1620 C CA . ILE A 1 194 ? -19.562 5.533 9.975 1.00 80.31 194 ILE A CA 1
ATOM 1621 C C . ILE A 1 194 ? -18.039 5.724 9.899 1.00 80.31 194 ILE A C 1
ATOM 1623 O O . ILE A 1 194 ? -17.437 5.579 8.838 1.00 80.31 194 ILE A O 1
ATOM 1627 N N . ALA A 1 195 ? -17.389 6.016 11.028 1.00 76.25 195 ALA A N 1
ATOM 1628 C CA . ALA A 1 195 ? -15.938 6.125 11.086 1.00 76.25 195 ALA A CA 1
ATOM 1629 C C . ALA A 1 195 ? -15.240 4.781 10.819 1.00 76.25 195 ALA A C 1
ATOM 1631 O O . ALA A 1 195 ? -14.214 4.782 10.145 1.00 76.25 195 ALA A O 1
ATOM 1632 N N . MET A 1 196 ? -15.777 3.657 11.311 1.00 74.31 196 MET A N 1
ATOM 1633 C CA . MET A 1 196 ? -15.282 2.311 10.987 1.00 74.31 196 MET A CA 1
ATOM 1634 C C . MET A 1 196 ? -15.457 1.997 9.504 1.00 74.31 196 MET A C 1
ATOM 1636 O O . MET A 1 196 ? -14.488 1.612 8.858 1.00 74.31 196 MET A O 1
ATOM 1640 N N . GLU A 1 197 ? -16.641 2.268 8.948 1.00 74.00 197 GLU A N 1
ATOM 1641 C CA . GLU A 1 197 ? -16.925 2.098 7.519 1.00 74.00 197 GLU A CA 1
ATOM 1642 C C . GLU A 1 197 ? -15.932 2.902 6.657 1.00 74.00 197 GLU A C 1
ATOM 1644 O O . GLU A 1 197 ? -15.302 2.338 5.763 1.00 74.00 197 GLU A O 1
ATOM 1649 N N . ARG A 1 198 ? -15.704 4.194 6.962 1.00 72.69 198 ARG A N 1
ATOM 1650 C CA . ARG A 1 198 ? -14.710 5.030 6.253 1.00 72.69 198 ARG A CA 1
ATOM 1651 C C . ARG A 1 198 ? -13.296 4.484 6.398 1.00 72.69 198 ARG A C 1
ATOM 1653 O O . ARG A 1 198 ? -12.522 4.503 5.445 1.00 72.69 198 ARG A O 1
ATOM 1660 N N . LEU A 1 199 ? -12.923 4.077 7.610 1.00 64.56 199 LEU A N 1
ATOM 1661 C CA . LEU A 1 199 ? -11.593 3.545 7.864 1.00 64.56 199 LEU A CA 1
ATOM 1662 C C . LEU A 1 199 ? -11.413 2.161 7.240 1.00 64.56 199 LEU A C 1
ATOM 1664 O O . LEU A 1 199 ? -10.267 1.743 7.158 1.00 64.56 199 LEU A O 1
ATOM 1668 N N . GLY A 1 200 ? -12.474 1.481 6.795 1.00 62.19 200 GLY A N 1
ATOM 1669 C CA . GLY A 1 200 ? -12.433 0.080 6.392 1.00 62.19 200 GLY A CA 1
ATOM 1670 C C . GLY A 1 200 ? -11.984 -0.780 7.568 1.00 62.19 200 GLY A C 1
ATOM 1671 O O . GLY A 1 200 ? -10.873 -1.294 7.525 1.00 62.19 200 GLY A O 1
ATOM 1672 N N . LEU A 1 201 ? -12.782 -0.828 8.641 1.00 62.09 201 LEU A N 1
ATOM 1673 C CA . LEU A 1 201 ? -12.583 -1.605 9.878 1.00 62.09 201 LEU A CA 1
ATOM 1674 C C . LEU A 1 201 ? -13.875 -2.333 10.275 1.00 62.09 201 LEU A C 1
ATOM 1676 O O . LEU A 1 201 ? -14.962 -1.797 9.960 1.00 62.09 201 LEU A O 1
#

Foldseek 3Di:
DPVVVQLVLLCVLLVCCCDDPLHDDPLLSVLVSVVVVCLQVDDDPAFFPCPVVSSCVSNVDPDCPSSVVSCVRVQQKDKFKWWDDPNDTHTPPPDDPVVVVLLVVQLVQLVVLVVPDPPPDPSSLVGHGKDADPPPRDTGDRCVVTIDIGMAGALSDDDDLVSHDADPVLLVVLPVVDPPDPCPVSSSSSSSVVSCVSSND